Protein AF-A0A4R5TVT7-F1 (afdb_monomer_lite)

Radius of gyration: 29.77 Å; chains: 1; bounding box: 41×69×97 Å

Secondary structure (DSSP, 8-state):
-TTS-SSGGGSHHHHHHHHHHHHHHHTT--HHHHHHHHHHHTTTT-TTTS--GGGHHHHHHHHHHHHHHTT---HHHHHHHHHHHT-HHHHHTS-TTTHHHHHHHHHHHHHHHHS---------PPPHHHHHHHHHHS-HHHHHHHHHHHHHHHHHHHHHH-TTTHHHHHHHHHHHHHHHHHHHHHHHSS--------

Organism: NCBI:txid2547960

Structure (mmCIF, N/CA/C/O backbone):
data_AF-A0A4R5TVT7-F1
#
_entry.id   AF-A0A4R5TVT7-F1
#
loop_
_atom_site.group_PDB
_atom_site.id
_atom_site.type_symbol
_atom_site.label_atom_id
_atom_site.label_alt_id
_atom_site.label_comp_id
_atom_site.label_asym_id
_atom_site.label_entity_id
_atom_site.label_seq_id
_atom_site.pdbx_PDB_ins_code
_atom_site.Cartn_x
_atom_site.Cartn_y
_atom_site.Cartn_z
_atom_site.occupancy
_atom_site.B_iso_or_equiv
_atom_site.auth_seq_id
_atom_site.auth_comp_id
_atom_site.auth_asym_id
_atom_site.auth_atom_id
_atom_site.pdbx_PDB_model_num
ATOM 1 N N . MET A 1 1 ? 13.428 -8.504 -5.697 1.00 58.75 1 MET A N 1
ATOM 2 C CA . MET A 1 1 ? 11.952 -8.547 -5.613 1.00 58.75 1 MET A CA 1
ATOM 3 C C . MET A 1 1 ? 11.360 -9.912 -6.001 1.00 58.75 1 MET A C 1
ATOM 5 O O . MET A 1 1 ? 10.384 -10.289 -5.382 1.00 58.75 1 MET A O 1
ATOM 9 N N . GLY A 1 2 ? 11.928 -10.718 -6.909 1.00 49.66 2 GLY A N 1
ATOM 10 C CA . GLY A 1 2 ? 11.315 -12.011 -7.324 1.00 49.66 2 GLY A CA 1
ATOM 11 C C . GLY A 1 2 ? 11.581 -13.234 -6.459 1.00 49.66 2 GLY A C 1
ATOM 12 O O . GLY A 1 2 ? 12.160 -14.226 -6.889 1.00 49.66 2 GLY A O 1
ATOM 13 N N . SER A 1 3 ? 11.113 -13.163 -5.227 1.00 53.00 3 SER A N 1
ATOM 14 C CA . SER A 1 3 ? 10.726 -14.350 -4.456 1.00 53.00 3 SER A CA 1
ATOM 15 C C . SER A 1 3 ? 9.354 -14.174 -3.791 1.00 53.00 3 SER A C 1
ATOM 17 O O . SER A 1 3 ? 8.880 -15.072 -3.100 1.00 53.00 3 SER A O 1
ATOM 19 N N . TRP A 1 4 ? 8.717 -13.029 -4.037 1.00 65.31 4 TRP A N 1
ATOM 20 C CA . TRP A 1 4 ? 7.419 -12.601 -3.534 1.00 65.31 4 TRP A CA 1
ATOM 21 C C . TRP A 1 4 ? 6.515 -12.380 -4.752 1.00 65.31 4 TRP A C 1
ATOM 23 O O . TRP A 1 4 ? 7.022 -12.159 -5.855 1.00 65.31 4 TRP A O 1
ATOM 33 N N . GLY A 1 5 ? 5.200 -12.512 -4.592 1.00 83.94 5 GLY A N 1
ATOM 34 C CA . GLY A 1 5 ? 4.272 -12.386 -5.717 1.00 83.94 5 GLY A CA 1
ATOM 35 C C . GLY A 1 5 ? 4.287 -10.989 -6.354 1.00 83.94 5 GLY A C 1
ATOM 36 O O . GLY A 1 5 ? 4.848 -10.034 -5.815 1.00 83.94 5 GLY A O 1
ATOM 37 N N . THR A 1 6 ? 3.721 -10.873 -7.554 1.00 92.19 6 THR A N 1
ATOM 38 C CA . THR A 1 6 ? 3.813 -9.653 -8.373 1.00 92.19 6 THR A CA 1
ATOM 39 C C . THR A 1 6 ? 2.675 -8.660 -8.143 1.00 92.19 6 THR A C 1
ATOM 41 O O . THR A 1 6 ? 2.733 -7.542 -8.669 1.00 92.19 6 THR A O 1
ATOM 44 N N . GLU A 1 7 ? 1.645 -9.045 -7.386 1.00 93.81 7 GLU A N 1
ATOM 45 C CA . GLU A 1 7 ? 0.510 -8.179 -7.061 1.00 93.81 7 GLU A CA 1
ATOM 46 C C . GLU A 1 7 ? 0.911 -7.047 -6.104 1.00 93.81 7 GLU A C 1
ATOM 48 O O . GLU A 1 7 ? 1.983 -7.055 -5.499 1.00 93.81 7 GLU A O 1
ATOM 53 N N . ILE A 1 8 ? 0.043 -6.039 -5.952 1.00 93.31 8 ILE A N 1
ATOM 54 C CA . ILE A 1 8 ? 0.332 -4.882 -5.086 1.00 93.31 8 ILE A CA 1
ATOM 55 C C . ILE A 1 8 ? 0.540 -5.313 -3.627 1.00 93.31 8 ILE A C 1
ATOM 57 O O . ILE A 1 8 ? 1.501 -4.885 -3.001 1.00 93.31 8 ILE A O 1
ATOM 61 N N . PHE A 1 9 ? -0.322 -6.187 -3.100 1.00 92.56 9 PHE A N 1
ATOM 62 C CA . PHE A 1 9 ? -0.283 -6.647 -1.703 1.00 92.56 9 PHE A CA 1
ATOM 63 C C . PHE A 1 9 ? 0.502 -7.947 -1.483 1.00 92.56 9 PHE A C 1
ATOM 65 O O . PHE A 1 9 ? 0.428 -8.519 -0.399 1.00 92.56 9 PHE A O 1
ATOM 72 N N . ASP A 1 10 ? 1.249 -8.416 -2.481 1.00 91.75 10 ASP A N 1
ATOM 73 C CA . ASP A 1 10 ? 2.225 -9.494 -2.277 1.00 91.75 10 ASP A CA 1
ATOM 74 C C . ASP A 1 10 ? 3.558 -8.962 -1.716 1.00 91.75 10 ASP A C 1
ATOM 76 O O . ASP A 1 10 ? 4.441 -9.739 -1.348 1.00 91.75 10 ASP A O 1
ATOM 80 N N . ASN A 1 11 ? 3.692 -7.635 -1.639 1.00 89.94 11 ASN A N 1
ATOM 81 C CA . ASN A 1 11 ? 4.809 -6.920 -1.044 1.00 89.94 11 ASN A CA 1
ATOM 82 C C . ASN A 1 11 ? 4.526 -6.569 0.432 1.00 89.94 11 ASN A C 1
ATOM 84 O O . ASN A 1 11 ? 3.411 -6.180 0.789 1.00 89.94 11 ASN A O 1
ATOM 88 N N . ASP A 1 12 ? 5.544 -6.701 1.281 1.00 90.62 12 ASP A N 1
ATOM 89 C CA . ASP A 1 12 ? 5.491 -6.451 2.723 1.00 90.62 12 ASP A CA 1
ATOM 90 C C . ASP A 1 12 ? 5.203 -4.986 3.069 1.00 90.62 12 ASP A C 1
ATOM 92 O O . ASP A 1 12 ? 4.265 -4.727 3.820 1.00 90.62 12 ASP A O 1
ATOM 96 N N . ASP A 1 13 ? 5.899 -4.032 2.450 1.00 91.62 13 ASP A N 1
ATOM 97 C CA . ASP A 1 13 ? 5.645 -2.599 2.652 1.00 91.62 13 ASP A CA 1
ATOM 98 C C . ASP A 1 13 ? 4.196 -2.228 2.284 1.00 91.62 13 ASP A C 1
ATOM 100 O O . ASP A 1 13 ? 3.530 -1.468 2.990 1.00 91.62 13 ASP A O 1
ATOM 104 N N . ALA A 1 14 ? 3.658 -2.788 1.195 1.00 92.88 14 ALA A N 1
ATOM 105 C CA . ALA A 1 14 ? 2.269 -2.548 0.800 1.00 92.88 14 ALA A CA 1
ATOM 106 C C . ALA A 1 14 ? 1.254 -3.153 1.791 1.00 92.88 14 ALA A C 1
ATOM 108 O O . ALA A 1 14 ? 0.187 -2.572 2.028 1.00 92.88 14 ALA A O 1
ATOM 109 N N . LEU A 1 15 ? 1.569 -4.314 2.375 1.00 92.12 15 LEU A N 1
ATOM 110 C CA . LEU A 1 15 ? 0.762 -4.941 3.424 1.00 92.12 15 LEU A CA 1
ATOM 111 C C . LEU A 1 15 ? 0.792 -4.135 4.725 1.00 92.12 15 LEU A C 1
ATOM 113 O O . LEU A 1 15 ? -0.270 -3.937 5.326 1.00 92.12 15 LEU A O 1
ATOM 117 N N . ASP A 1 16 ? 1.964 -3.644 5.118 1.00 93.12 16 ASP A N 1
ATOM 118 C CA . ASP A 1 16 ? 2.150 -2.816 6.308 1.00 93.12 16 ASP A CA 1
ATOM 119 C C . ASP A 1 16 ? 1.387 -1.497 6.169 1.00 93.12 16 ASP A C 1
ATOM 121 O O . ASP A 1 16 ? 0.607 -1.143 7.052 1.00 93.12 16 ASP A O 1
ATOM 125 N N . VAL A 1 17 ? 1.464 -0.839 5.005 1.00 94.75 17 VAL A N 1
ATOM 126 C CA . VAL A 1 17 ? 0.657 0.357 4.708 1.00 94.75 17 VAL A CA 1
ATOM 127 C C . VAL A 1 17 ? -0.834 0.104 4.910 1.00 94.75 17 VAL A C 1
ATOM 129 O O . VAL A 1 17 ? -1.528 0.943 5.488 1.00 94.75 17 VAL A O 1
ATOM 132 N N . ARG A 1 18 ? -1.355 -1.041 4.450 1.00 93.88 18 ARG A N 1
ATOM 133 C CA . ARG A 1 18 ? -2.767 -1.389 4.657 1.00 93.88 18 ARG A CA 1
ATOM 134 C C . ARG A 1 18 ? -3.088 -1.568 6.135 1.00 93.88 18 ARG A C 1
ATOM 136 O O . ARG A 1 18 ? -4.091 -1.023 6.595 1.00 93.88 18 ARG A O 1
ATOM 143 N N . GLY A 1 19 ? -2.253 -2.303 6.865 1.00 92.12 19 GLY A N 1
ATOM 144 C CA . GLY A 1 19 ? -2.429 -2.528 8.298 1.00 92.12 19 GLY A CA 1
ATOM 145 C C . GLY A 1 19 ? -2.422 -1.225 9.100 1.00 92.12 19 GLY A C 1
ATOM 146 O O . GLY A 1 19 ? -3.359 -0.961 9.857 1.00 92.12 19 GLY A O 1
ATOM 147 N N . ASP A 1 20 ? -1.414 -0.388 8.879 1.00 94.19 20 ASP A N 1
ATOM 148 C CA . ASP A 1 20 ? -1.210 0.866 9.603 1.00 94.19 20 ASP A CA 1
ATOM 149 C C . ASP A 1 20 ? -2.278 1.909 9.254 1.00 94.19 20 ASP A C 1
ATOM 151 O O . ASP A 1 20 ? -2.790 2.612 10.130 1.00 94.19 20 ASP A O 1
ATOM 155 N N . PHE A 1 21 ? -2.700 1.980 7.987 1.00 94.31 21 PHE A N 1
ATOM 156 C CA . PHE A 1 21 ? -3.772 2.886 7.580 1.00 94.31 21 PHE A CA 1
ATOM 157 C C . PHE A 1 21 ? -5.095 2.510 8.259 1.00 94.31 21 PHE A C 1
ATOM 159 O O . PHE A 1 21 ? -5.808 3.377 8.769 1.00 94.31 21 PHE A O 1
ATOM 166 N N . GLU A 1 22 ? -5.419 1.216 8.312 1.00 91.00 22 GLU A N 1
ATOM 167 C CA . GLU A 1 22 ? -6.591 0.715 9.033 1.00 91.00 22 GLU A CA 1
ATOM 168 C C . GLU A 1 22 ? -6.509 0.977 10.535 1.00 91.00 22 GLU A C 1
ATOM 170 O O . GLU A 1 22 ? -7.521 1.316 11.156 1.00 91.00 22 GLU A O 1
ATOM 175 N N . GLU A 1 23 ? -5.319 0.845 11.118 1.00 90.38 23 GLU A N 1
ATOM 176 C CA . GLU A 1 23 ? -5.074 1.164 12.518 1.00 90.38 23 GLU A CA 1
ATOM 177 C C . GLU A 1 23 ? -5.336 2.645 12.806 1.00 90.38 23 GLU A C 1
ATOM 179 O O . GLU A 1 23 ? -6.098 2.961 13.719 1.00 90.38 23 GLU A O 1
ATOM 184 N N . HIS A 1 24 ? -4.816 3.559 11.986 1.00 90.44 24 HIS A N 1
ATOM 185 C CA . HIS A 1 24 ? -5.068 4.991 12.149 1.00 90.44 24 HIS A CA 1
ATOM 186 C C . HIS A 1 24 ? -6.554 5.343 12.051 1.00 90.44 24 HIS A C 1
ATOM 188 O O . HIS A 1 24 ? -7.057 6.122 12.863 1.00 90.44 24 HIS A O 1
ATOM 194 N N . LEU A 1 25 ? -7.282 4.747 11.102 1.00 88.69 2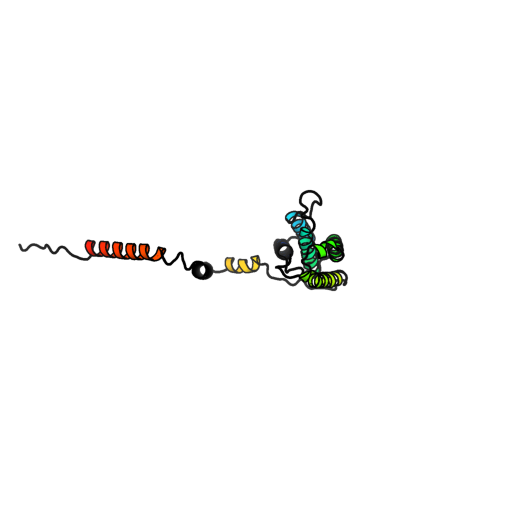5 LEU A N 1
ATOM 195 C CA . LEU A 1 25 ? -8.732 4.936 11.017 1.00 88.69 25 LEU A CA 1
ATOM 196 C C . LEU A 1 25 ? -9.451 4.400 12.264 1.00 88.69 25 LEU A C 1
ATOM 198 O O . LEU A 1 25 ? -10.408 5.014 12.738 1.00 88.69 25 LEU A O 1
ATOM 202 N N . ALA A 1 26 ? -9.002 3.268 12.815 1.00 86.25 26 ALA A N 1
ATOM 203 C CA . ALA A 1 26 ? -9.564 2.697 14.038 1.00 86.25 26 ALA A CA 1
ATOM 204 C C . ALA A 1 26 ? -9.291 3.565 15.281 1.00 86.25 26 ALA A C 1
ATOM 206 O O . ALA A 1 26 ? -10.121 3.608 16.188 1.00 86.25 26 ALA A O 1
ATOM 207 N N . GLU A 1 27 ? -8.174 4.292 15.302 1.00 88.44 27 GLU A N 1
ATOM 208 C CA . GLU A 1 27 ? -7.843 5.303 16.317 1.00 88.44 27 GLU A CA 1
ATOM 209 C C . GLU A 1 27 ? -8.641 6.611 16.164 1.00 88.44 27 GLU A C 1
ATOM 211 O O . GLU A 1 27 ? -8.531 7.503 17.006 1.00 88.44 27 GLU A O 1
ATOM 216 N N . GLY A 1 28 ? -9.463 6.727 15.118 1.00 89.44 28 GLY A N 1
ATOM 217 C CA . GLY A 1 28 ? -10.314 7.887 14.858 1.00 89.44 28 GLY A CA 1
ATOM 218 C C . GLY A 1 28 ? -9.690 8.945 13.950 1.00 89.44 28 GLY A C 1
ATOM 219 O O . GLY A 1 28 ? -10.255 10.031 13.845 1.00 89.44 28 GLY A O 1
ATOM 220 N N . ALA A 1 29 ? -8.565 8.649 13.292 1.00 91.25 29 ALA A N 1
ATOM 221 C CA . ALA A 1 29 ? -7.993 9.547 12.295 1.00 91.25 29 ALA A CA 1
ATOM 222 C C . ALA A 1 29 ? -8.892 9.642 11.052 1.00 91.25 29 ALA A C 1
ATOM 224 O O . ALA A 1 29 ? -9.546 8.667 10.661 1.00 91.25 29 ALA A O 1
ATOM 225 N N . THR A 1 30 ? -8.893 10.796 10.385 1.00 90.50 30 THR A N 1
ATOM 226 C CA . THR A 1 30 ? -9.492 10.907 9.045 1.00 90.50 30 THR A CA 1
ATOM 227 C C . THR A 1 30 ? -8.616 10.207 7.995 1.00 90.50 30 THR A C 1
ATOM 229 O O . THR A 1 30 ? -7.425 9.988 8.236 1.00 90.50 30 THR A O 1
ATOM 232 N N . PRO A 1 31 ? -9.144 9.866 6.802 1.00 90.44 31 PRO A N 1
ATOM 233 C CA . PRO A 1 31 ? -8.325 9.331 5.712 1.00 90.44 31 PRO A CA 1
ATOM 234 C C . PRO A 1 31 ? -7.121 10.217 5.358 1.00 90.44 31 PRO A C 1
ATOM 236 O O . PRO A 1 31 ? -6.038 9.709 5.069 1.00 90.44 31 PRO A O 1
ATOM 239 N N . GLU A 1 32 ? -7.272 11.538 5.429 1.00 91.62 32 GLU A N 1
ATOM 240 C CA . GLU A 1 32 ? -6.205 12.508 5.174 1.00 91.62 32 GLU A CA 1
ATOM 241 C C . GLU A 1 32 ? -5.137 12.471 6.273 1.00 91.62 32 GLU A C 1
ATOM 243 O O . GLU A 1 32 ? -3.942 12.457 5.973 1.00 91.62 32 GLU A O 1
ATOM 248 N N . GLU A 1 33 ? -5.553 12.406 7.539 1.00 92.38 33 GLU A N 1
ATOM 249 C CA . GLU A 1 33 ? -4.642 12.283 8.679 1.00 92.38 33 GLU A CA 1
ATOM 250 C C . GLU A 1 33 ? -3.891 10.950 8.655 1.00 92.38 33 GLU A C 1
ATOM 252 O O . GLU A 1 33 ? -2.673 10.931 8.831 1.00 92.38 33 GLU A O 1
ATOM 257 N N . ALA A 1 34 ? -4.587 9.844 8.378 1.00 94.44 34 ALA A N 1
ATOM 258 C CA . ALA A 1 34 ? -3.984 8.526 8.213 1.00 94.44 34 ALA A CA 1
ATOM 259 C C . ALA A 1 34 ? -2.965 8.528 7.064 1.00 94.44 34 ALA A C 1
ATOM 261 O O . ALA A 1 34 ? -1.840 8.067 7.230 1.00 94.44 34 ALA A O 1
ATOM 262 N N . THR A 1 35 ? -3.304 9.144 5.928 1.00 94.56 35 THR A N 1
ATOM 263 C CA . THR A 1 35 ? -2.385 9.322 4.791 1.00 94.56 35 THR A CA 1
ATOM 264 C C . THR A 1 35 ? -1.140 10.114 5.189 1.00 94.56 35 THR A C 1
ATOM 266 O O . THR A 1 35 ? -0.026 9.753 4.812 1.00 94.56 35 THR A O 1
ATOM 269 N N . ALA A 1 36 ? -1.304 11.203 5.943 1.00 93.31 36 ALA A N 1
ATOM 270 C CA . ALA A 1 36 ? -0.183 12.015 6.405 1.00 93.31 36 ALA A CA 1
ATOM 271 C C . ALA A 1 36 ? 0.728 11.246 7.374 1.00 93.31 36 ALA A C 1
ATOM 273 O O . ALA A 1 36 ? 1.949 11.377 7.279 1.00 93.31 36 ALA A O 1
ATOM 274 N N . ARG A 1 37 ? 0.151 10.426 8.265 1.00 94.12 37 ARG A N 1
ATOM 275 C CA . ARG A 1 37 ? 0.900 9.558 9.184 1.00 94.12 37 ARG A CA 1
ATOM 276 C C . ARG A 1 37 ? 1.692 8.494 8.430 1.00 94.12 37 ARG A C 1
ATOM 278 O O . ARG A 1 37 ? 2.907 8.502 8.561 1.00 94.12 37 ARG A O 1
ATOM 285 N N . ILE A 1 38 ? 1.060 7.726 7.537 1.00 94.50 38 ILE A N 1
ATOM 286 C CA . ILE A 1 38 ? 1.756 6.746 6.681 1.00 94.50 38 ILE A CA 1
ATOM 287 C C . ILE A 1 38 ? 2.918 7.402 5.937 1.00 94.50 38 ILE A C 1
ATOM 289 O O . ILE A 1 38 ? 4.049 6.930 5.976 1.00 94.50 38 ILE A O 1
ATOM 293 N N . ARG A 1 39 ? 2.673 8.550 5.295 1.00 92.56 39 ARG A N 1
ATOM 294 C CA . ARG A 1 39 ? 3.730 9.253 4.563 1.00 92.56 39 ARG A CA 1
ATOM 295 C C . ARG A 1 39 ? 4.880 9.698 5.460 1.00 92.56 39 ARG A C 1
ATOM 297 O O . ARG A 1 39 ? 6.005 9.767 4.989 1.00 92.56 39 ARG A O 1
ATOM 304 N N . ARG A 1 40 ? 4.627 10.052 6.714 1.00 90.69 40 ARG A N 1
ATOM 305 C CA . ARG A 1 40 ? 5.689 10.399 7.662 1.00 90.69 40 ARG A CA 1
ATOM 306 C C . ARG A 1 40 ? 6.439 9.149 8.117 1.00 90.69 40 ARG A C 1
ATOM 308 O O . ARG A 1 40 ? 7.664 9.170 8.124 1.00 90.69 40 ARG A O 1
ATOM 315 N N . ASP A 1 41 ? 5.711 8.101 8.475 1.00 89.94 41 ASP A N 1
ATOM 316 C CA . ASP A 1 41 ? 6.251 6.900 9.110 1.00 89.94 41 ASP A CA 1
ATOM 317 C C . ASP A 1 41 ? 7.123 6.097 8.123 1.00 89.94 41 ASP A C 1
ATOM 319 O O . ASP A 1 41 ? 8.193 5.624 8.496 1.00 89.94 41 ASP A O 1
ATOM 323 N N . PHE A 1 42 ? 6.760 6.095 6.835 1.00 89.38 42 PHE A N 1
ATOM 324 C CA . PHE A 1 42 ? 7.556 5.532 5.735 1.00 89.38 42 PHE A CA 1
ATOM 325 C C . PHE A 1 42 ? 8.504 6.546 5.060 1.00 89.38 42 PHE A C 1
ATOM 327 O O . PHE A 1 42 ? 9.010 6.297 3.971 1.00 89.38 42 PHE A O 1
ATOM 334 N N . GLY A 1 43 ? 8.726 7.731 5.641 1.00 87.81 43 GLY A N 1
ATOM 335 C CA . GLY A 1 43 ? 9.702 8.702 5.117 1.00 87.81 43 GLY A CA 1
ATOM 336 C C . GLY A 1 43 ? 9.320 9.421 3.809 1.00 87.81 43 GLY A C 1
ATOM 337 O O . GLY A 1 43 ? 10.105 10.204 3.284 1.00 87.81 43 GLY A O 1
ATOM 338 N N . LEU A 1 44 ? 8.092 9.256 3.311 1.00 86.19 44 LEU A N 1
ATOM 339 C CA . LEU A 1 44 ? 7.549 9.889 2.095 1.00 86.19 44 LEU A CA 1
ATOM 340 C C . LEU A 1 44 ? 7.150 11.374 2.260 1.00 86.19 44 LEU A C 1
ATOM 342 O O . LEU A 1 44 ? 6.620 12.007 1.330 1.00 86.19 44 LEU A O 1
ATOM 346 N N . ALA A 1 45 ? 7.298 11.930 3.463 1.00 75.62 45 ALA A N 1
ATOM 347 C CA . ALA A 1 45 ? 6.952 13.315 3.773 1.00 75.62 45 ALA A CA 1
ATOM 348 C C . ALA A 1 45 ? 8.002 14.312 3.253 1.00 75.62 45 ALA A C 1
ATOM 350 O O . ALA A 1 45 ? 7.625 15.398 2.811 1.00 75.62 45 ALA A O 1
ATOM 351 N N . ASP A 1 46 ? 9.282 13.926 3.240 1.00 69.12 46 ASP A N 1
ATOM 352 C CA . ASP A 1 46 ? 10.399 14.745 2.765 1.00 69.12 46 ASP A CA 1
ATOM 353 C C . ASP A 1 46 ? 11.143 14.008 1.645 1.00 69.12 46 ASP A C 1
ATOM 355 O O . ASP A 1 46 ? 11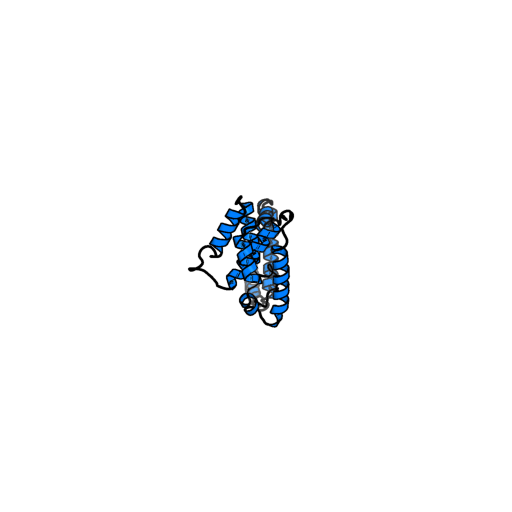.723 12.946 1.856 1.00 69.12 46 ASP A O 1
ATOM 359 N N . ARG A 1 47 ? 11.131 14.578 0.433 1.00 59.84 47 ARG A N 1
ATOM 360 C CA . ARG A 1 47 ? 11.709 13.953 -0.771 1.00 59.84 47 ARG A CA 1
ATOM 361 C C . ARG A 1 47 ? 13.231 13.771 -0.717 1.00 59.84 47 ARG A C 1
ATOM 363 O O . ARG A 1 47 ? 13.769 13.186 -1.651 1.00 59.84 47 ARG A O 1
ATOM 370 N N . SER A 1 48 ? 13.928 14.294 0.293 1.00 58.19 48 SER A N 1
ATOM 371 C CA . SER A 1 48 ? 15.388 14.437 0.226 1.00 58.19 48 SER A CA 1
ATOM 372 C C . SER A 1 48 ? 16.189 13.694 1.296 1.00 58.19 48 SER A C 1
ATOM 374 O O . SER A 1 48 ? 17.308 13.283 1.006 1.00 58.19 48 SER A O 1
ATOM 376 N N . LEU A 1 49 ? 15.650 13.489 2.502 1.00 59.38 49 LEU A N 1
ATOM 377 C CA . LEU A 1 49 ? 16.453 12.981 3.625 1.00 59.38 49 LEU A CA 1
ATOM 378 C C . LEU A 1 49 ? 16.335 11.468 3.871 1.00 59.38 49 LEU A C 1
ATOM 380 O O . LEU A 1 49 ? 17.274 10.887 4.404 1.00 59.38 49 LEU A O 1
ATOM 384 N N . HIS A 1 50 ? 15.227 10.830 3.476 1.00 64.38 50 HIS A N 1
ATOM 385 C CA . HIS A 1 50 ? 14.952 9.416 3.799 1.00 64.38 50 HIS A CA 1
ATOM 386 C C . HIS A 1 50 ? 14.350 8.614 2.634 1.00 64.38 50 HIS A C 1
ATOM 388 O O . HIS A 1 50 ? 13.810 7.535 2.851 1.00 64.38 50 HIS A O 1
ATOM 394 N N . SER A 1 51 ? 14.428 9.131 1.403 1.00 75.75 51 SER A N 1
ATOM 395 C CA . SER A 1 51 ? 13.935 8.415 0.220 1.00 75.75 51 SER A CA 1
ATOM 396 C C . SER A 1 51 ? 14.724 7.121 0.013 1.00 75.75 51 SER A C 1
ATOM 398 O O . SER A 1 51 ? 15.952 7.163 -0.103 1.00 75.75 51 SER A O 1
ATOM 400 N N . ARG A 1 52 ? 14.023 5.988 -0.091 1.00 79.56 52 ARG A N 1
ATOM 401 C CA . ARG A 1 52 ? 14.609 4.685 -0.460 1.00 79.56 52 ARG A CA 1
ATOM 402 C C . ARG A 1 52 ? 14.600 4.458 -1.975 1.00 79.56 52 ARG A C 1
ATOM 404 O O . ARG A 1 52 ? 14.845 3.358 -2.466 1.00 79.56 52 ARG A O 1
ATOM 411 N N . GLY A 1 53 ? 14.312 5.505 -2.750 1.00 83.75 53 GLY A N 1
ATOM 412 C CA . GLY A 1 53 ? 14.268 5.433 -4.205 1.00 83.75 53 GLY A CA 1
ATOM 413 C C . GLY A 1 53 ? 13.111 4.559 -4.687 1.00 83.75 53 GLY A C 1
ATOM 414 O O . GLY A 1 53 ? 11.953 4.862 -4.419 1.00 83.75 53 GLY A O 1
ATOM 415 N N . ALA A 1 54 ? 13.421 3.497 -5.432 1.00 82.81 54 ALA A N 1
ATOM 416 C CA . ALA A 1 54 ? 12.409 2.619 -6.019 1.00 82.81 54 ALA A CA 1
ATOM 417 C C . ALA A 1 54 ? 11.695 1.724 -4.990 1.00 82.81 54 ALA A C 1
ATOM 419 O O . ALA A 1 54 ? 10.613 1.233 -5.286 1.00 82.81 54 ALA A O 1
ATOM 420 N N . GLU A 1 55 ? 12.252 1.514 -3.794 1.00 81.00 55 GLU A N 1
ATOM 421 C CA . GLU A 1 55 ? 11.576 0.740 -2.735 1.00 81.00 55 GLU A CA 1
ATOM 422 C C . GLU A 1 55 ? 10.340 1.474 -2.193 1.00 81.00 55 GLU A C 1
ATOM 424 O O . GLU A 1 55 ? 9.333 0.857 -1.866 1.00 81.00 55 GLU A O 1
ATOM 429 N N . ASP A 1 56 ? 10.349 2.809 -2.209 1.00 90.75 56 ASP A N 1
ATOM 430 C CA . ASP A 1 56 ? 9.190 3.608 -1.799 1.00 90.75 56 ASP A CA 1
ATOM 431 C C . ASP A 1 56 ? 7.996 3.455 -2.755 1.00 90.75 56 ASP A C 1
ATOM 433 O O . ASP A 1 56 ? 6.876 3.848 -2.417 1.00 90.75 56 ASP A O 1
ATOM 437 N N . ASN A 1 57 ? 8.207 2.896 -3.953 1.00 93.69 57 ASN A N 1
ATOM 438 C CA . ASN A 1 57 ? 7.131 2.666 -4.910 1.00 93.69 57 ASN A CA 1
ATOM 439 C C . ASN A 1 57 ? 6.071 1.720 -4.344 1.00 93.69 57 ASN A C 1
ATOM 441 O O . ASN A 1 57 ? 4.882 1.973 -4.535 1.00 93.69 57 ASN A O 1
ATOM 445 N N . ASP A 1 58 ? 6.478 0.682 -3.614 1.00 93.62 58 ASP A N 1
ATOM 446 C CA . ASP A 1 58 ? 5.547 -0.301 -3.061 1.00 93.62 58 ASP A CA 1
ATOM 447 C C . ASP A 1 58 ? 4.650 0.322 -1.974 1.00 93.62 58 ASP A C 1
ATOM 449 O O . ASP A 1 58 ? 3.440 0.088 -1.958 1.00 93.62 58 ASP A O 1
ATOM 453 N N . VAL A 1 59 ? 5.194 1.250 -1.176 1.00 94.88 59 VAL A N 1
ATOM 454 C CA . VAL A 1 59 ? 4.433 2.051 -0.198 1.00 94.88 59 VAL A CA 1
ATOM 455 C C . VAL A 1 59 ? 3.387 2.929 -0.899 1.00 94.88 59 VAL A C 1
ATOM 457 O O . VAL A 1 59 ? 2.227 2.984 -0.484 1.00 94.88 59 VAL A O 1
ATOM 460 N N . TRP A 1 60 ? 3.764 3.617 -1.983 1.00 95.62 60 TRP A N 1
ATOM 461 C CA . TRP A 1 60 ? 2.838 4.464 -2.748 1.00 95.62 60 TRP A CA 1
ATOM 462 C C . TRP A 1 60 ? 1.734 3.661 -3.439 1.00 95.62 60 TRP A C 1
ATOM 464 O O . TRP A 1 60 ? 0.579 4.095 -3.443 1.00 95.62 60 TRP A O 1
ATOM 474 N N . LEU A 1 61 ? 2.079 2.510 -4.019 1.00 96.00 61 LEU A N 1
ATOM 475 C CA . LEU A 1 61 ? 1.125 1.615 -4.669 1.00 96.00 61 LEU A CA 1
ATOM 476 C C . LEU A 1 61 ? 0.144 1.026 -3.647 1.00 96.00 61 LEU A C 1
ATOM 478 O O . LEU A 1 61 ? -1.066 1.090 -3.867 1.00 96.00 61 LEU A O 1
ATOM 482 N N . GLY A 1 62 ? 0.641 0.550 -2.500 1.00 95.75 62 GLY A N 1
ATOM 483 C CA . GLY A 1 62 ? -0.189 0.075 -1.392 1.00 95.75 62 GLY A CA 1
ATOM 484 C C . GLY A 1 62 ? -1.134 1.159 -0.871 1.00 95.75 62 GLY A C 1
ATOM 485 O O . GLY A 1 62 ? -2.335 0.930 -0.736 1.00 95.75 62 GLY A O 1
ATOM 486 N N . LEU A 1 63 ? -0.634 2.382 -0.671 1.00 95.88 63 LEU A N 1
ATOM 487 C CA . LEU A 1 63 ? -1.443 3.507 -0.194 1.00 95.88 63 LEU A CA 1
ATOM 488 C C . LEU A 1 63 ? -2.568 3.868 -1.173 1.00 95.88 63 LEU A C 1
ATOM 490 O O . LEU A 1 63 ? -3.706 4.095 -0.756 1.00 95.88 63 LEU A O 1
ATOM 494 N N . ALA A 1 64 ? -2.275 3.889 -2.476 1.00 95.38 64 ALA A N 1
ATOM 495 C CA . ALA A 1 64 ? -3.277 4.131 -3.510 1.00 95.38 64 ALA A CA 1
ATOM 496 C C . ALA A 1 64 ? -4.331 3.014 -3.574 1.00 95.38 64 ALA A C 1
ATOM 498 O O . ALA A 1 64 ? -5.519 3.303 -3.737 1.00 95.38 64 ALA A O 1
ATOM 499 N N . ALA A 1 65 ? -3.920 1.754 -3.403 1.00 94.44 65 ALA A N 1
ATOM 500 C CA . ALA A 1 65 ? -4.831 0.614 -3.384 1.00 94.44 65 ALA A CA 1
ATOM 501 C C . ALA A 1 65 ? -5.793 0.690 -2.191 1.00 94.44 65 ALA A C 1
ATOM 503 O O . ALA A 1 65 ? -7.006 0.581 -2.364 1.00 94.44 65 ALA A O 1
ATOM 504 N N . VAL A 1 66 ? -5.275 0.993 -0.998 1.00 93.56 66 VAL A N 1
ATOM 505 C CA . VAL A 1 66 ? -6.090 1.170 0.213 1.00 93.56 66 VAL A CA 1
ATOM 506 C C . VAL A 1 66 ? -7.058 2.344 0.068 1.00 93.56 66 VAL A C 1
ATOM 508 O O . VAL A 1 66 ? -8.222 2.238 0.452 1.00 93.56 66 VAL A O 1
ATOM 511 N N . HIS A 1 67 ? -6.617 3.464 -0.515 1.00 91.88 67 HIS A N 1
ATOM 512 C CA . HIS A 1 67 ? -7.502 4.595 -0.818 1.00 91.88 67 HIS A CA 1
ATOM 513 C C . HIS A 1 67 ? -8.674 4.144 -1.692 1.00 91.88 67 HIS A C 1
ATOM 515 O O . HIS A 1 67 ? -9.833 4.352 -1.317 1.00 91.88 67 HIS A O 1
ATOM 521 N N . HIS A 1 68 ? -8.372 3.448 -2.792 1.00 89.38 68 HIS A N 1
ATOM 522 C CA . HIS A 1 68 ? -9.373 2.931 -3.717 1.00 89.38 68 HIS A CA 1
ATOM 523 C C . HIS A 1 68 ? -10.383 1.994 -3.029 1.00 89.38 68 HIS A C 1
ATOM 525 O O . HIS A 1 68 ? -11.590 2.228 -3.127 1.00 89.38 68 HIS A O 1
ATOM 531 N N . GLU A 1 69 ? -9.911 0.998 -2.268 1.00 88.25 69 GLU A N 1
ATOM 532 C CA . GLU A 1 69 ? -10.749 0.039 -1.522 1.00 88.25 69 GLU A CA 1
ATOM 533 C C . GLU A 1 69 ? -11.688 0.708 -0.506 1.00 88.25 69 GLU A C 1
ATOM 535 O O . GLU A 1 69 ? -12.759 0.185 -0.181 1.00 88.25 69 GLU A O 1
ATOM 540 N N . ARG A 1 70 ? -11.296 1.873 0.017 1.00 84.38 70 ARG A N 1
ATOM 541 C CA . ARG A 1 70 ? -12.062 2.627 1.017 1.00 84.38 70 ARG A CA 1
ATOM 542 C C . ARG A 1 70 ? -12.974 3.691 0.414 1.00 84.38 70 ARG A C 1
ATOM 544 O O . ARG A 1 70 ? -13.659 4.381 1.168 1.00 84.38 70 ARG A O 1
ATOM 551 N N . GLY A 1 71 ? -12.995 3.836 -0.911 1.00 84.75 71 GLY A N 1
ATOM 552 C CA . GLY A 1 71 ? -13.729 4.915 -1.573 1.00 84.75 71 GLY A CA 1
ATOM 553 C C . GLY A 1 71 ? -13.126 6.302 -1.317 1.00 84.75 71 GLY A C 1
ATOM 554 O O . GLY A 1 71 ? -13.794 7.310 -1.538 1.00 84.75 71 GLY A O 1
ATOM 555 N N . HIS A 1 72 ? -11.886 6.366 -0.826 1.00 84.69 72 HIS A N 1
ATOM 556 C CA . HIS A 1 72 ? -11.138 7.605 -0.656 1.00 84.69 72 HIS A CA 1
ATOM 557 C C . HIS A 1 72 ? -10.266 7.844 -1.893 1.00 84.69 72 HIS A C 1
ATOM 559 O O . HIS A 1 72 ? -9.842 6.914 -2.574 1.00 84.69 72 HIS A O 1
ATOM 565 N N . SER A 1 73 ? -10.004 9.104 -2.218 1.00 83.06 73 SER A N 1
ATOM 566 C CA . SER A 1 73 ? -9.165 9.446 -3.360 1.00 83.06 73 SER A CA 1
ATOM 567 C C . SER A 1 73 ? -8.383 10.707 -3.051 1.00 83.06 73 SER A C 1
ATOM 569 O O . SER A 1 73 ? -8.935 11.807 -3.063 1.00 83.06 73 SER A O 1
ATOM 571 N N . SER A 1 74 ? -7.084 10.550 -2.817 1.00 87.31 74 SER A N 1
ATOM 572 C CA . SER A 1 74 ? -6.145 11.665 -2.768 1.00 87.31 74 SER A CA 1
ATOM 573 C C . SER A 1 74 ? -5.515 11.866 -4.151 1.00 87.31 74 SER A C 1
ATOM 575 O O . SER A 1 74 ? -4.762 10.996 -4.598 1.00 87.31 74 SER A O 1
ATOM 577 N N . PRO A 1 75 ? -5.751 13.006 -4.835 1.00 87.88 75 PRO A N 1
ATOM 578 C CA . PRO A 1 75 ? -5.191 13.256 -6.165 1.00 87.88 75 PRO A CA 1
ATOM 579 C C . PRO A 1 75 ? -3.666 13.123 -6.219 1.00 87.88 75 PRO A C 1
ATOM 581 O O . PRO A 1 75 ? -3.123 12.646 -7.208 1.00 87.88 75 PRO A O 1
ATOM 584 N N . ALA A 1 76 ? -2.972 13.501 -5.142 1.00 89.12 76 ALA A N 1
ATOM 585 C CA . ALA A 1 76 ? -1.519 13.390 -5.056 1.00 89.12 76 ALA A CA 1
ATOM 586 C C . ALA A 1 76 ? -1.043 11.929 -4.987 1.00 89.12 76 ALA A C 1
ATOM 588 O O . ALA A 1 76 ? -0.055 11.579 -5.629 1.00 89.12 76 ALA A O 1
ATOM 589 N N . VAL A 1 77 ? -1.751 11.084 -4.229 1.00 92.88 77 VAL A N 1
ATOM 590 C CA . VAL A 1 77 ? -1.452 9.648 -4.111 1.00 92.88 77 VAL A CA 1
ATOM 591 C C . VAL A 1 77 ? -1.723 8.951 -5.442 1.00 92.88 77 VAL A C 1
ATOM 593 O O . VAL A 1 77 ? -0.855 8.243 -5.944 1.00 92.88 77 VAL A O 1
ATOM 596 N N . VAL A 1 78 ? -2.878 9.222 -6.060 1.00 92.12 78 VAL A N 1
ATOM 597 C CA . VAL A 1 78 ? -3.253 8.652 -7.363 1.00 92.12 78 VAL A CA 1
ATOM 598 C C . VAL A 1 78 ? -2.260 9.062 -8.449 1.00 92.12 78 VAL A C 1
ATOM 600 O O . VAL A 1 78 ? -1.751 8.204 -9.164 1.00 92.12 78 VAL A O 1
ATOM 603 N N . ALA A 1 79 ? -1.921 10.352 -8.545 1.00 92.25 79 ALA A N 1
ATOM 604 C CA . ALA A 1 79 ? -0.952 10.833 -9.529 1.00 92.25 79 ALA A CA 1
ATOM 605 C C . ALA A 1 79 ? 0.424 10.176 -9.350 1.00 92.25 79 ALA A C 1
ATOM 607 O O . ALA A 1 79 ? 1.078 9.828 -10.333 1.00 92.25 79 ALA A O 1
ATOM 608 N N . ARG A 1 80 ? 0.866 9.972 -8.101 1.00 93.75 80 ARG A N 1
ATOM 609 C CA . ARG A 1 80 ? 2.143 9.308 -7.829 1.00 93.75 80 ARG A CA 1
ATOM 610 C C . ARG A 1 80 ? 2.109 7.824 -8.189 1.00 93.75 80 ARG A C 1
ATOM 612 O O . ARG A 1 80 ? 3.061 7.354 -8.803 1.00 93.75 80 ARG A O 1
ATOM 619 N N . ALA A 1 81 ? 1.037 7.115 -7.847 1.00 95.44 81 ALA A N 1
ATOM 620 C CA . ALA A 1 81 ? 0.867 5.707 -8.191 1.00 95.44 81 ALA A CA 1
ATOM 621 C C . ALA A 1 81 ? 0.806 5.491 -9.710 1.00 95.44 81 ALA A C 1
ATOM 623 O O . ALA A 1 81 ? 1.481 4.605 -10.221 1.00 95.44 81 ALA A O 1
ATOM 624 N N . LEU A 1 82 ? 0.087 6.344 -10.447 1.00 94.88 82 LEU A N 1
ATOM 625 C CA . LEU A 1 82 ? 0.056 6.286 -11.913 1.00 94.88 82 LEU A CA 1
ATOM 626 C C . LEU A 1 82 ? 1.439 6.537 -12.528 1.00 94.88 82 LEU A C 1
ATOM 628 O O . LEU A 1 82 ? 1.850 5.798 -13.415 1.00 94.88 82 L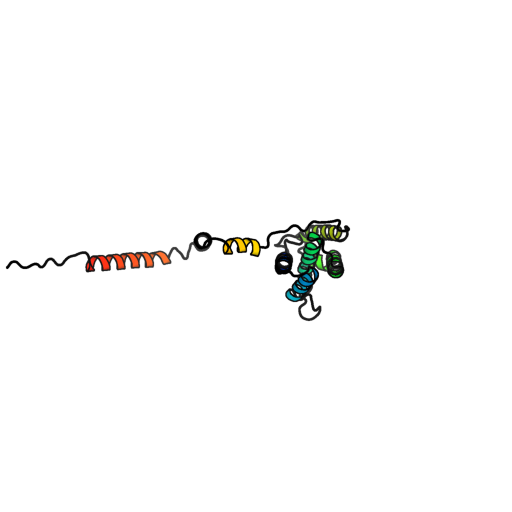EU A O 1
ATOM 632 N N . ALA A 1 83 ? 2.206 7.495 -11.997 1.00 94.88 83 ALA A N 1
ATOM 633 C CA . ALA A 1 83 ? 3.580 7.722 -12.449 1.00 94.88 83 ALA A CA 1
ATOM 634 C C . ALA A 1 83 ? 4.505 6.512 -12.202 1.00 94.88 83 ALA A C 1
ATOM 636 O O . ALA A 1 83 ? 5.455 6.310 -12.951 1.00 94.88 83 ALA A O 1
ATOM 637 N N . ILE A 1 84 ? 4.248 5.716 -11.157 1.00 95.38 84 ILE A N 1
ATOM 638 C CA . ILE A 1 84 ? 4.973 4.464 -10.889 1.00 95.38 84 ILE A CA 1
ATOM 639 C C . ILE A 1 84 ? 4.533 3.369 -11.866 1.00 95.38 84 ILE A C 1
ATOM 641 O O . ILE A 1 84 ? 5.381 2.685 -12.425 1.00 95.38 84 ILE A O 1
ATOM 645 N N . VAL A 1 85 ? 3.226 3.227 -12.109 1.00 94.75 85 VAL A N 1
ATOM 646 C CA . VAL A 1 85 ? 2.671 2.263 -13.078 1.00 94.75 85 VAL A CA 1
ATOM 647 C C . VAL A 1 85 ? 3.237 2.490 -14.485 1.00 94.75 85 VAL A C 1
ATOM 649 O O . VAL A 1 85 ? 3.498 1.532 -15.207 1.00 94.75 85 VAL A O 1
ATOM 652 N N . GLU A 1 86 ? 3.450 3.748 -14.868 1.00 93.19 86 GLU A N 1
ATOM 653 C CA . GLU A 1 86 ? 4.012 4.135 -16.168 1.00 93.19 86 GLU A CA 1
ATOM 654 C C . GLU A 1 86 ? 5.553 4.119 -16.201 1.00 93.19 86 GLU A C 1
ATOM 656 O O . GLU A 1 86 ? 6.150 4.248 -17.273 1.00 93.19 86 GLU A O 1
ATOM 661 N N . SER A 1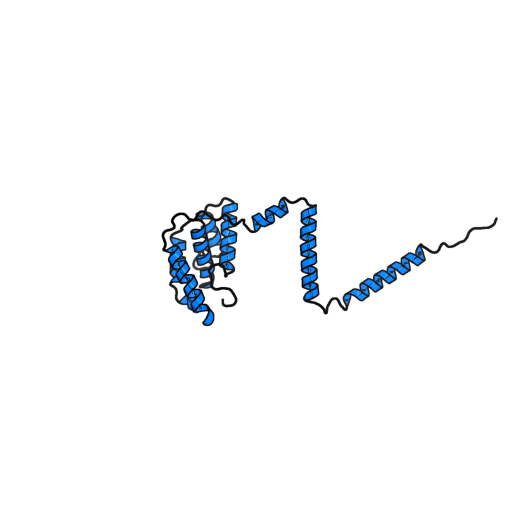 87 ? 6.217 3.965 -15.050 1.00 92.25 87 SER A N 1
ATOM 662 C CA . SER A 1 87 ? 7.677 3.997 -14.946 1.00 92.25 87 SER A CA 1
ATOM 663 C C . SER A 1 87 ? 8.294 2.699 -15.454 1.00 92.25 87 SER A C 1
ATOM 665 O O . SER A 1 87 ? 7.968 1.592 -15.023 1.00 92.25 87 SER A O 1
ATOM 667 N N . ARG A 1 88 ? 9.269 2.843 -16.352 1.00 91.75 88 ARG A N 1
ATOM 668 C CA . ARG A 1 88 ? 10.074 1.716 -16.823 1.00 91.75 88 ARG A CA 1
ATOM 669 C C . ARG A 1 88 ? 11.017 1.213 -15.729 1.00 91.75 88 ARG A C 1
ATOM 671 O O . ARG A 1 88 ? 11.229 0.009 -15.617 1.00 91.75 88 ARG A O 1
ATOM 678 N N . GLU A 1 89 ? 11.532 2.121 -14.907 1.00 90.81 89 GLU A N 1
ATOM 679 C CA . GLU A 1 89 ? 12.419 1.823 -13.783 1.00 90.81 89 GLU A CA 1
ATOM 680 C C . GLU A 1 89 ? 11.741 0.902 -12.754 1.00 90.81 89 GLU A C 1
ATOM 682 O O . GLU A 1 89 ? 12.385 0.007 -12.205 1.00 90.81 89 GLU A O 1
ATOM 687 N N . GLU A 1 90 ? 10.428 1.067 -12.540 1.00 92.00 90 GLU A N 1
ATOM 688 C CA . GLU A 1 90 ? 9.630 0.178 -11.688 1.00 92.00 90 GLU A CA 1
ATOM 689 C C . GLU A 1 90 ? 9.624 -1.265 -12.200 1.00 92.00 90 GLU A C 1
ATOM 691 O O . GLU A 1 90 ? 9.668 -2.180 -11.389 1.00 92.00 90 GLU A O 1
ATOM 696 N N . LEU A 1 91 ? 9.597 -1.500 -13.515 1.00 91.94 91 LEU A N 1
ATOM 697 C CA . LEU A 1 91 ? 9.664 -2.856 -14.072 1.00 91.94 91 LEU A CA 1
ATOM 698 C C . LEU A 1 91 ? 11.093 -3.400 -14.092 1.00 91.94 91 LEU A C 1
ATOM 700 O O . LEU A 1 91 ? 11.312 -4.584 -13.839 1.00 91.94 91 LEU A O 1
ATOM 704 N N . GLU A 1 92 ? 12.081 -2.554 -14.375 1.00 91.94 92 GLU A N 1
ATOM 705 C CA . GLU A 1 92 ? 13.480 -2.977 -14.493 1.00 91.94 92 GLU A CA 1
ATOM 706 C C . GLU A 1 92 ? 14.063 -3.514 -13.178 1.00 91.94 92 GLU A C 1
ATOM 708 O O . GLU A 1 92 ? 14.948 -4.373 -13.227 1.00 91.94 92 GLU A O 1
ATOM 713 N N . ARG A 1 93 ? 13.527 -3.100 -12.018 1.00 89.25 93 ARG A N 1
ATOM 714 C CA . ARG A 1 93 ? 13.932 -3.626 -10.698 1.00 89.25 93 ARG A CA 1
ATOM 715 C C . ARG A 1 93 ? 13.476 -5.071 -10.424 1.00 89.25 93 ARG A C 1
ATOM 717 O O . ARG A 1 93 ? 13.963 -5.692 -9.477 1.00 89.25 93 ARG A O 1
ATOM 724 N N . TRP A 1 94 ? 12.531 -5.599 -11.205 1.00 91.12 94 TRP A N 1
ATOM 725 C CA . TRP A 1 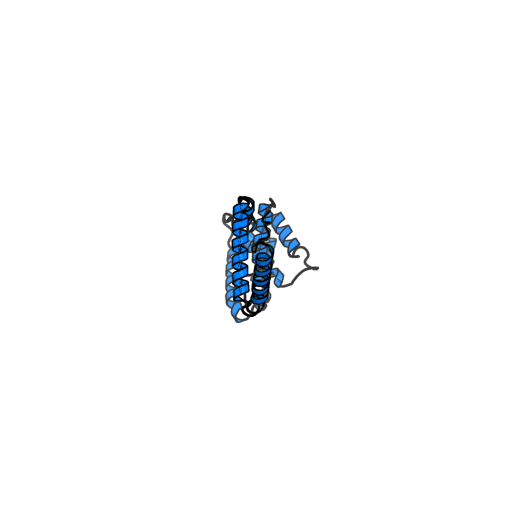94 ? 12.068 -6.986 -11.100 1.00 91.12 94 TRP A CA 1
ATOM 726 C C . TRP A 1 94 ? 12.939 -7.917 -11.944 1.00 91.12 94 TRP A C 1
ATOM 728 O O . TRP A 1 94 ? 13.528 -7.497 -12.949 1.00 91.12 94 TRP A O 1
ATOM 738 N N . PHE A 1 95 ? 13.011 -9.191 -11.542 1.00 92.12 95 PHE A N 1
ATOM 739 C CA . PHE A 1 95 ? 13.687 -10.205 -12.348 1.00 92.12 95 PHE A CA 1
ATOM 740 C C . PHE A 1 95 ? 12.957 -10.397 -13.672 1.00 92.12 95 PHE A C 1
ATOM 742 O O . PHE A 1 95 ? 11.746 -10.191 -13.766 1.00 92.12 95 PHE A O 1
ATOM 749 N N . GLU A 1 96 ? 13.710 -10.759 -14.705 1.00 92.44 96 GLU A N 1
ATOM 750 C CA . GLU A 1 96 ? 13.205 -10.815 -16.073 1.00 92.44 96 GLU A CA 1
ATOM 751 C C . GLU A 1 96 ? 12.016 -11.772 -16.219 1.00 92.44 96 GLU A C 1
ATOM 753 O O . GLU A 1 96 ? 11.086 -11.471 -16.966 1.00 92.44 96 GLU A O 1
ATOM 758 N N . GLU A 1 97 ? 11.999 -12.856 -15.442 1.00 93.12 97 GLU A N 1
ATOM 759 C CA . GLU A 1 97 ? 10.932 -13.855 -15.452 1.00 93.12 97 GLU A CA 1
ATOM 760 C C . GLU A 1 97 ? 9.612 -13.322 -14.864 1.00 93.12 97 GLU A C 1
ATOM 762 O O . GLU A 1 97 ? 8.538 -13.701 -15.332 1.00 93.12 97 GLU A O 1
ATOM 767 N N . ASP A 1 98 ? 9.680 -12.403 -13.893 1.00 93.44 98 ASP A N 1
ATOM 768 C CA . ASP A 1 98 ? 8.512 -11.848 -13.188 1.00 93.44 98 ASP A CA 1
ATOM 769 C C . ASP A 1 98 ? 7.979 -10.557 -13.822 1.00 93.44 98 ASP A C 1
ATOM 771 O O . ASP A 1 98 ? 6.826 -10.172 -13.599 1.00 93.44 98 ASP A O 1
ATOM 775 N N . ARG A 1 99 ? 8.792 -9.872 -14.637 1.00 94.06 99 ARG A N 1
ATOM 776 C CA . ARG A 1 99 ? 8.414 -8.612 -15.303 1.00 94.06 99 ARG A CA 1
ATOM 777 C C . ARG A 1 99 ? 7.083 -8.687 -16.055 1.00 94.06 99 ARG A C 1
ATOM 779 O O . ARG A 1 99 ? 6.311 -7.737 -15.917 1.00 94.06 99 ARG A O 1
ATOM 786 N N . PRO A 1 100 ? 6.761 -9.750 -16.823 1.00 95.00 100 PRO A N 1
ATOM 787 C CA . PRO A 1 100 ? 5.475 -9.833 -17.513 1.00 95.00 100 PRO A CA 1
ATOM 788 C C . PRO A 1 100 ? 4.287 -9.857 -16.545 1.00 95.00 100 PRO A C 1
ATOM 790 O O . PRO A 1 100 ? 3.296 -9.164 -16.773 1.00 95.00 100 PRO A O 1
ATOM 793 N N . ALA A 1 101 ? 4.397 -10.614 -15.450 1.00 94.62 101 ALA A N 1
ATOM 794 C CA . ALA A 1 101 ? 3.347 -10.714 -14.440 1.00 94.62 101 ALA A CA 1
ATOM 795 C C . ALA A 1 101 ? 3.195 -9.398 -13.662 1.00 94.62 101 ALA A C 1
ATOM 797 O O . ALA A 1 101 ? 2.080 -8.898 -13.507 1.00 94.62 101 ALA A O 1
ATOM 798 N N . ARG A 1 102 ? 4.308 -8.758 -13.284 1.00 95.12 102 ARG A N 1
ATOM 799 C CA . ARG A 1 102 ? 4.278 -7.433 -12.652 1.00 95.12 102 ARG A CA 1
ATOM 800 C C . ARG A 1 102 ? 3.691 -6.361 -13.567 1.00 95.12 102 ARG A C 1
ATOM 802 O O . ARG A 1 102 ? 2.881 -5.558 -13.114 1.00 95.12 102 ARG A O 1
ATOM 809 N N . ALA A 1 103 ? 4.050 -6.354 -14.849 1.00 95.81 103 ALA A N 1
ATOM 810 C CA . ALA A 1 103 ? 3.489 -5.418 -15.819 1.00 95.81 103 ALA A CA 1
ATOM 811 C C . ALA A 1 103 ? 1.971 -5.593 -15.964 1.00 95.81 103 ALA A C 1
ATOM 813 O O . ALA A 1 103 ? 1.245 -4.602 -16.025 1.00 95.81 103 ALA A O 1
ATOM 814 N N . ALA A 1 104 ? 1.481 -6.837 -15.967 1.00 96.19 104 ALA A N 1
ATOM 815 C CA . ALA A 1 104 ? 0.050 -7.117 -15.988 1.00 96.19 104 ALA A CA 1
ATOM 816 C C . ALA A 1 104 ? -0.659 -6.593 -14.726 1.00 96.19 104 ALA A C 1
ATOM 818 O O . ALA A 1 104 ? -1.681 -5.914 -14.851 1.00 96.19 104 ALA A O 1
ATOM 819 N N . ALA A 1 105 ? -0.091 -6.833 -13.538 1.00 95.62 105 ALA A N 1
ATOM 820 C CA . ALA A 1 105 ? -0.633 -6.342 -12.269 1.00 95.62 105 ALA A CA 1
ATOM 821 C C . ALA A 1 105 ? -0.683 -4.803 -12.218 1.00 95.62 105 ALA A C 1
ATOM 823 O O . ALA A 1 105 ? -1.714 -4.219 -11.883 1.00 95.62 105 ALA A O 1
ATOM 824 N N . LEU A 1 106 ? 0.395 -4.124 -12.628 1.00 96.12 106 LEU A N 1
ATOM 825 C CA . LEU A 1 106 ? 0.440 -2.659 -12.691 1.00 96.12 106 LEU A CA 1
ATOM 826 C C . LEU A 1 106 ? -0.549 -2.091 -13.718 1.00 96.12 106 LEU A C 1
ATOM 828 O O . LEU A 1 106 ? -1.191 -1.079 -13.447 1.00 96.12 106 LEU A O 1
ATOM 832 N N . ALA A 1 107 ? -0.719 -2.741 -14.872 1.00 95.56 107 ALA A N 1
ATOM 833 C CA . ALA A 1 107 ? -1.673 -2.310 -15.892 1.00 95.56 107 ALA A CA 1
ATOM 834 C C . ALA A 1 107 ? -3.134 -2.467 -15.437 1.00 95.56 107 ALA A C 1
ATOM 836 O O . ALA A 1 107 ? -3.952 -1.578 -15.684 1.00 95.56 107 ALA A O 1
ATOM 837 N N . GLU A 1 108 ? -3.476 -3.573 -14.765 1.00 94.19 108 GLU A N 1
ATOM 838 C CA . GLU A 1 108 ? -4.788 -3.738 -14.125 1.00 94.19 108 GLU A CA 1
ATOM 839 C C . GLU A 1 108 ? -5.004 -2.652 -13.071 1.00 94.19 108 GLU A C 1
ATOM 841 O O . GLU A 1 108 ? -6.004 -1.935 -13.114 1.00 94.19 108 GLU A O 1
ATOM 846 N N . PHE A 1 109 ? -4.031 -2.460 -12.181 1.00 94.81 109 PHE A N 1
ATOM 847 C CA . PHE A 1 109 ? -4.119 -1.461 -11.127 1.00 94.81 109 PHE A CA 1
ATOM 848 C C . PHE A 1 109 ? -4.269 -0.033 -11.678 1.00 94.81 109 PHE A C 1
ATOM 850 O O . PHE A 1 109 ? -5.110 0.734 -11.208 1.00 94.81 109 PHE A O 1
ATOM 857 N N . GLY A 1 110 ? -3.536 0.313 -12.738 1.00 94.00 110 GLY A N 1
ATOM 858 C CA . GLY A 1 110 ? -3.680 1.587 -13.442 1.00 94.00 110 GLY A CA 1
ATOM 859 C C . GLY A 1 110 ? -5.090 1.797 -14.000 1.00 94.00 110 GLY A C 1
ATOM 860 O O . GLY A 1 110 ? -5.665 2.872 -13.820 1.00 94.00 110 GLY A O 1
ATOM 861 N N . ARG A 1 111 ? -5.697 0.761 -14.600 1.00 92.06 111 ARG A N 1
ATOM 862 C CA . ARG A 1 111 ? -7.100 0.816 -15.052 1.00 92.06 111 ARG A CA 1
ATOM 863 C C . ARG A 1 111 ? -8.069 1.032 -13.895 1.00 92.06 111 ARG A C 1
ATOM 865 O O . ARG A 1 111 ? -8.995 1.828 -14.033 1.00 92.06 111 ARG A O 1
ATOM 872 N N . VAL A 1 112 ? -7.851 0.359 -12.767 1.00 89.56 112 VAL A N 1
ATOM 873 C CA . VAL A 1 112 ? -8.666 0.510 -11.552 1.00 89.56 112 VAL A CA 1
ATOM 874 C C . VAL A 1 112 ? -8.611 1.944 -11.014 1.00 89.56 112 VAL A C 1
ATOM 876 O O . VAL A 1 112 ? -9.645 2.498 -10.649 1.00 89.56 112 VAL A O 1
ATOM 879 N N . LEU A 1 113 ? -7.434 2.577 -11.014 1.00 89.25 113 LEU A N 1
ATOM 880 C CA . LEU A 1 113 ? -7.279 3.968 -10.576 1.00 89.25 113 LEU A CA 1
ATOM 881 C C . LEU A 1 113 ? -7.896 4.985 -11.551 1.00 89.25 113 LEU A C 1
ATOM 883 O O . LEU A 1 113 ? -8.381 6.029 -11.116 1.00 89.25 113 LEU A O 1
ATOM 887 N N . GLN A 1 114 ? -7.880 4.699 -12.856 1.00 86.31 114 GLN A N 1
ATOM 888 C CA . GLN A 1 114 ? -8.464 5.562 -13.892 1.00 86.31 114 GLN A CA 1
ATOM 889 C C . GLN A 1 114 ? -9.988 5.400 -14.020 1.00 86.31 114 GLN A C 1
ATOM 891 O O . GLN A 1 114 ? -10.682 6.342 -14.409 1.00 86.31 114 GLN A O 1
ATOM 896 N N . GLY A 1 115 ? -10.525 4.223 -13.694 1.00 78.81 115 GLY A N 1
ATOM 897 C CA . GLY A 1 115 ? -11.960 3.980 -13.618 1.00 78.81 115 GLY A CA 1
ATOM 898 C C . GLY A 1 115 ? -12.574 4.783 -12.473 1.00 78.81 115 GLY A C 1
ATOM 899 O O . GLY A 1 115 ? -12.332 4.486 -11.307 1.00 78.81 115 GLY A O 1
ATOM 900 N N . ALA A 1 116 ? -13.363 5.814 -12.797 1.00 55.50 116 ALA A N 1
ATOM 901 C CA . ALA A 1 116 ? -14.047 6.656 -11.815 1.00 55.50 116 ALA A CA 1
ATOM 902 C C . ALA A 1 116 ? -14.750 5.794 -10.756 1.00 55.50 116 ALA A C 1
ATOM 904 O O . ALA A 1 116 ? -15.630 5.022 -11.113 1.00 55.50 116 ALA A O 1
ATOM 905 N N . ASN A 1 117 ? -14.351 5.936 -9.488 1.00 58.25 117 ASN A N 1
ATOM 906 C CA . ASN A 1 117 ? -14.770 5.117 -8.347 1.00 58.25 117 ASN A CA 1
ATOM 907 C C . ASN A 1 117 ? -16.267 5.323 -8.020 1.00 58.25 117 ASN A C 1
ATOM 909 O O . ASN A 1 117 ? -16.601 6.283 -7.316 1.00 58.25 117 ASN A O 1
ATOM 913 N N . PRO A 1 118 ? -17.205 4.468 -8.482 1.00 46.34 118 PRO A N 1
ATOM 914 C CA . PRO A 1 118 ? -18.611 4.603 -8.167 1.00 46.34 118 PRO A CA 1
ATOM 915 C C . PRO A 1 118 ? -18.895 3.656 -6.997 1.00 46.34 118 PRO A C 1
ATOM 917 O O . PRO A 1 118 ? -19.434 2.566 -7.163 1.00 46.34 118 PRO A O 1
ATOM 920 N N . GLY A 1 119 ? -18.503 4.068 -5.793 1.00 47.19 119 GLY A N 1
ATOM 921 C CA . GLY A 1 119 ? -19.076 3.522 -4.564 1.00 47.19 119 GLY A CA 1
ATOM 922 C C . GLY A 1 119 ? -18.595 2.136 -4.133 1.00 47.19 119 GLY A C 1
ATOM 923 O O . GLY A 1 119 ? -19.423 1.324 -3.707 1.00 47.19 119 GLY A O 1
ATOM 924 N N . VAL A 1 120 ? -17.282 1.877 -4.134 1.00 50.69 120 VAL A N 1
ATOM 925 C CA . VAL A 1 120 ? -16.756 0.768 -3.323 1.00 50.69 120 VAL A CA 1
ATOM 926 C C . VAL A 1 120 ? -17.093 1.060 -1.860 1.00 50.69 120 VAL A C 1
ATOM 928 O O . VAL A 1 120 ? -16.593 2.006 -1.251 1.00 50.69 120 VAL A O 1
ATOM 931 N N . ARG A 1 121 ? -18.016 0.275 -1.294 1.00 47.41 121 ARG A N 1
ATOM 932 C CA . ARG A 1 121 ? -18.283 0.319 0.145 1.00 47.41 121 ARG A CA 1
ATOM 933 C C . ARG A 1 121 ? -17.012 -0.155 0.844 1.00 47.41 121 ARG A C 1
ATOM 935 O O . ARG A 1 121 ? -16.550 -1.241 0.496 1.00 47.41 121 ARG A O 1
ATOM 942 N N . PRO A 1 122 ? -16.480 0.591 1.828 1.00 48.59 122 PRO A N 1
ATOM 943 C CA . PRO A 1 122 ? -15.266 0.194 2.521 1.00 48.59 122 PRO A CA 1
ATOM 944 C C . PRO A 1 122 ? -15.469 -1.203 3.102 1.00 48.59 122 PRO A C 1
ATOM 946 O O . PRO A 1 122 ? -16.297 -1.395 4.000 1.00 48.59 122 PRO A O 1
ATOM 949 N N . GLN A 1 123 ? -14.734 -2.188 2.585 1.00 50.94 123 GLN A N 1
ATOM 950 C CA . GLN A 1 123 ? -14.689 -3.493 3.221 1.00 50.94 123 GLN A CA 1
ATOM 951 C C . GLN A 1 123 ? -13.967 -3.299 4.552 1.00 50.94 123 GLN A C 1
ATOM 953 O O . GLN A 1 123 ? -12.791 -2.952 4.607 1.00 50.94 123 GLN A O 1
ATOM 958 N N . ARG A 1 124 ? -14.701 -3.429 5.660 1.00 50.41 124 ARG A N 1
ATOM 959 C CA . ARG A 1 124 ? -14.102 -3.503 6.993 1.00 50.41 124 ARG A CA 1
ATOM 960 C C . ARG A 1 124 ? -13.464 -4.878 7.142 1.00 50.41 124 ARG A C 1
ATOM 962 O O . ARG A 1 124 ? -14.085 -5.796 7.665 1.00 50.41 124 ARG A O 1
ATOM 969 N N . THR A 1 125 ? -12.230 -5.010 6.690 1.00 51.03 125 THR A N 1
ATOM 970 C CA . THR A 1 125 ? -11.308 -6.008 7.224 1.00 51.03 125 THR A CA 1
ATOM 971 C C . THR A 1 125 ? -11.092 -5.699 8.709 1.00 51.03 125 THR A C 1
ATOM 973 O O . THR A 1 125 ? -10.841 -4.545 9.070 1.00 51.03 125 THR A O 1
ATOM 976 N N . PRO A 1 126 ? -11.304 -6.667 9.617 1.00 50.56 126 PRO A N 1
ATOM 977 C CA . PRO A 1 126 ? -10.957 -6.473 11.014 1.00 50.56 126 PRO A CA 1
ATOM 978 C C . PRO A 1 126 ? -9.435 -6.365 11.102 1.00 50.56 126 PRO A C 1
ATOM 980 O O . PRO A 1 126 ? -8.729 -7.248 10.619 1.00 50.56 126 PRO A O 1
ATOM 983 N N . SER A 1 127 ? -8.937 -5.294 11.722 1.00 56.47 127 SER A N 1
ATOM 984 C CA . SER A 1 127 ? -7.497 -5.115 11.898 1.00 56.47 127 SER A CA 1
ATOM 985 C C . SER A 1 127 ? -6.887 -6.328 12.614 1.00 56.47 127 SER A C 1
ATOM 987 O O . SER A 1 127 ? -7.538 -6.994 13.431 1.00 56.47 127 SER A O 1
ATOM 989 N N . PHE A 1 128 ? -5.614 -6.626 12.349 1.00 53.84 128 PHE A N 1
ATOM 990 C CA . PHE A 1 128 ? -4.887 -7.677 13.071 1.00 53.84 128 PHE A CA 1
ATOM 991 C C . PHE A 1 128 ? -4.970 -7.465 14.598 1.00 53.84 128 PHE A C 1
ATOM 993 O O . PHE A 1 128 ? -5.167 -8.410 15.364 1.00 53.84 128 PHE A O 1
ATOM 1000 N N . ARG A 1 129 ? -4.985 -6.198 15.044 1.00 51.38 129 ARG A N 1
ATOM 1001 C CA . ARG A 1 129 ? -5.259 -5.821 16.438 1.00 51.38 129 ARG A CA 1
ATOM 1002 C C . ARG A 1 129 ? -6.703 -6.062 16.878 1.00 51.38 129 ARG A C 1
ATOM 1004 O O . ARG A 1 129 ? -6.885 -6.493 18.006 1.00 51.38 129 ARG A O 1
ATOM 1011 N N . ALA A 1 130 ? -7.722 -5.876 16.036 1.00 56.31 130 ALA A N 1
ATOM 1012 C CA . ALA A 1 130 ? -9.102 -6.268 16.351 1.00 56.31 130 ALA A CA 1
ATOM 1013 C C . ALA A 1 130 ? -9.245 -7.793 16.528 1.00 56.31 130 ALA A C 1
ATOM 1015 O O . ALA A 1 130 ? -10.025 -8.251 17.365 1.00 56.31 130 ALA A O 1
ATOM 1016 N N . SER A 1 131 ? -8.436 -8.577 15.809 1.00 55.00 131 SER A N 1
ATOM 1017 C CA . SER A 1 131 ? -8.336 -10.030 16.007 1.00 55.00 131 SER A CA 1
ATOM 1018 C C . SER A 1 131 ? -7.666 -10.384 17.348 1.00 55.00 131 SER A C 1
ATOM 1020 O O . SER A 1 131 ? -8.099 -11.311 18.033 1.00 55.00 131 SER A O 1
ATOM 1022 N N . ILE A 1 132 ? -6.674 -9.599 17.787 1.00 61.38 132 ILE A N 1
ATOM 1023 C CA . ILE A 1 132 ? -6.027 -9.730 19.109 1.00 61.38 132 ILE A CA 1
ATOM 1024 C C . ILE A 1 132 ? -6.892 -9.148 20.244 1.00 61.38 132 ILE A C 1
ATOM 1026 O O . ILE A 1 132 ? -6.834 -9.620 21.380 1.00 61.38 132 ILE A O 1
ATOM 1030 N N . GLU A 1 133 ? -7.760 -8.178 19.966 1.00 58.41 133 GLU A N 1
ATOM 1031 C CA . GLU A 1 133 ? -8.666 -7.577 20.950 1.00 58.41 133 GLU A CA 1
ATOM 1032 C C . GLU A 1 133 ? -9.667 -8.614 21.490 1.00 58.41 133 GLU A C 1
ATOM 1034 O O . GLU A 1 133 ? -10.071 -8.559 22.655 1.00 58.41 133 GLU A O 1
ATOM 1039 N N . HIS A 1 134 ? -9.983 -9.647 20.699 1.00 57.91 134 HIS A N 1
ATOM 1040 C CA . HIS A 1 134 ? -10.719 -10.816 21.179 1.00 57.91 134 HIS A CA 1
ATOM 1041 C C . HIS A 1 134 ? -9.968 -11.544 22.313 1.00 57.91 134 HIS A C 1
ATOM 1043 O O . HIS A 1 134 ? -10.575 -11.873 23.334 1.00 57.91 134 HIS A O 1
ATOM 1049 N N . LEU A 1 135 ? -8.639 -11.695 22.219 1.00 64.12 135 LEU A N 1
ATOM 1050 C CA . LEU A 1 135 ? -7.805 -12.285 23.280 1.00 64.12 135 LEU A CA 1
ATOM 1051 C C . LEU A 1 135 ? -7.792 -11.420 24.550 1.00 64.12 135 LEU A C 1
ATOM 1053 O O . LEU A 1 135 ? -7.761 -11.952 25.662 1.00 64.12 135 LEU A O 1
ATOM 1057 N N . ARG A 1 136 ? -7.881 -10.090 24.414 1.00 63.91 136 ARG A N 1
ATOM 1058 C CA . ARG A 1 136 ? -7.996 -9.154 25.548 1.00 63.91 136 ARG A CA 1
ATOM 1059 C C . ARG A 1 136 ? -9.364 -9.159 26.231 1.00 63.91 136 ARG A C 1
ATOM 1061 O O . ARG A 1 136 ? -9.437 -8.783 27.400 1.00 63.91 136 ARG A O 1
ATOM 1068 N N . ARG A 1 137 ? -10.421 -9.622 25.560 1.00 70.25 137 ARG A N 1
ATOM 1069 C CA . ARG A 1 137 ? -11.766 -9.803 26.143 1.00 70.25 137 ARG A CA 1
ATOM 1070 C C . ARG A 1 137 ? -12.014 -11.208 26.685 1.00 70.25 137 ARG A C 1
ATOM 1072 O O . ARG A 1 137 ? -12.938 -11.403 27.469 1.00 70.25 137 ARG A O 1
ATOM 1079 N N . MET A 1 138 ? -11.186 -12.180 26.308 1.00 77.06 138 MET A N 1
ATOM 1080 C CA . MET A 1 138 ? -11.276 -13.540 26.830 1.00 77.06 138 MET A CA 1
ATOM 1081 C C . MET A 1 138 ? -11.010 -13.600 28.343 1.00 77.06 138 MET A C 1
ATOM 1083 O O . MET A 1 138 ? -10.144 -12.864 28.842 1.00 77.06 138 MET A O 1
ATOM 1087 N N . PRO A 1 139 ? -11.677 -14.519 29.067 1.00 87.50 139 PRO A N 1
ATOM 1088 C CA . PRO A 1 139 ? -11.305 -14.865 30.431 1.00 87.50 139 PRO A CA 1
ATOM 1089 C C . PRO A 1 139 ? -9.833 -15.282 30.514 1.00 87.50 139 PRO A C 1
ATOM 1091 O O . PRO A 1 139 ? -9.282 -15.861 29.576 1.00 87.50 139 PRO A O 1
ATOM 1094 N N . TRP A 1 140 ? -9.199 -15.037 31.659 1.00 85.25 140 TRP A N 1
ATOM 1095 C CA . TRP A 1 140 ? -7.779 -15.336 31.877 1.00 85.25 140 TRP A CA 1
ATOM 1096 C C . TRP A 1 140 ? -7.404 -16.799 31.562 1.00 85.25 140 TRP A C 1
ATOM 1098 O O . TRP A 1 140 ? -6.322 -17.050 31.034 1.00 85.25 140 TRP A O 1
ATOM 1108 N N . TRP A 1 141 ? -8.309 -17.756 31.800 1.00 85.81 141 TRP A N 1
ATOM 1109 C CA . TRP A 1 141 ? -8.084 -19.178 31.514 1.00 85.81 141 TRP A CA 1
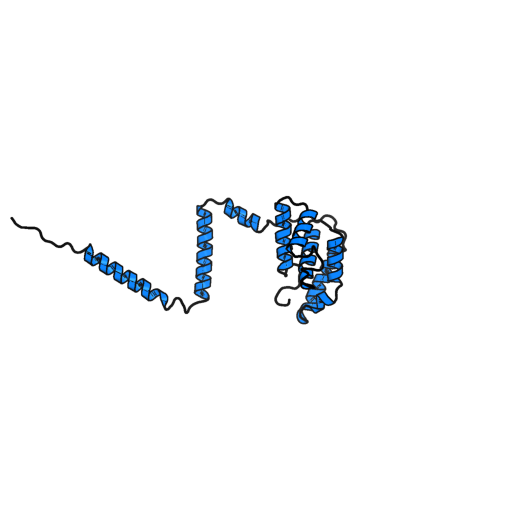ATOM 1110 C C . TRP A 1 141 ? -7.965 -19.479 30.012 1.00 85.81 141 TRP A C 1
ATOM 1112 O O . TRP A 1 141 ? -7.151 -20.309 29.614 1.00 85.81 141 TRP A O 1
ATOM 1122 N N . ALA A 1 142 ? -8.713 -18.776 29.159 1.00 77.56 142 ALA A N 1
ATOM 1123 C CA . ALA A 1 142 ? -8.645 -18.964 27.711 1.00 77.56 142 ALA A CA 1
ATOM 1124 C C . ALA A 1 142 ? -7.332 -18.406 27.142 1.00 77.56 142 ALA A C 1
ATOM 1126 O O . ALA A 1 142 ? -6.738 -19.006 26.250 1.00 77.56 142 ALA A O 1
ATOM 1127 N N . ARG A 1 143 ? -6.813 -17.317 27.727 1.00 82.69 143 ARG A N 1
ATOM 1128 C CA . ARG A 1 143 ? -5.488 -16.778 27.372 1.00 82.69 143 ARG A CA 1
ATOM 1129 C C . ARG A 1 143 ? -4.371 -17.756 27.712 1.00 82.69 143 ARG A C 1
ATOM 1131 O O . ARG A 1 143 ? -3.468 -17.944 26.904 1.00 82.69 143 ARG A O 1
ATOM 1138 N N . LEU A 1 144 ? -4.455 -18.407 28.875 1.00 87.88 144 LEU A N 1
ATOM 1139 C CA . LEU A 1 144 ? -3.510 -19.459 29.253 1.00 87.88 144 LEU A CA 1
ATOM 1140 C C . LEU A 1 144 ? -3.571 -20.641 28.286 1.00 87.88 144 LEU A C 1
ATOM 1142 O O . LEU A 1 144 ? -2.525 -21.149 27.891 1.00 87.88 144 LEU A O 1
ATOM 1146 N N . LEU A 1 145 ? -4.768 -21.047 27.857 1.00 89.44 145 LEU A N 1
ATOM 1147 C CA . LEU A 1 145 ? -4.938 -22.136 26.898 1.00 89.44 145 LEU A CA 1
ATOM 1148 C C . LEU A 1 145 ? -4.309 -21.800 25.538 1.00 89.44 145 LEU A C 1
ATOM 1150 O O . LEU A 1 145 ? -3.533 -22.596 25.016 1.00 89.44 145 LEU A O 1
ATOM 1154 N N . VAL A 1 146 ? -4.561 -20.601 25.003 1.00 84.31 146 VAL A N 1
ATOM 1155 C CA . VAL A 1 146 ? -3.952 -20.130 23.745 1.00 84.31 146 VAL A CA 1
ATOM 1156 C C . VAL A 1 146 ? -2.426 -20.036 23.863 1.00 84.31 146 VAL A C 1
ATOM 1158 O O . VAL A 1 146 ? -1.718 -20.563 23.009 1.00 84.31 146 VAL A O 1
ATOM 1161 N N . ALA A 1 147 ? -1.901 -19.447 24.943 1.00 87.12 147 ALA A N 1
ATOM 1162 C CA . ALA A 1 147 ? -0.458 -19.368 25.187 1.00 87.12 147 ALA A CA 1
ATOM 1163 C C . ALA A 1 147 ? 0.195 -20.758 25.296 1.00 87.12 147 ALA A C 1
ATOM 1165 O O . ALA A 1 147 ? 1.304 -20.973 24.801 1.00 87.12 147 ALA A O 1
ATOM 1166 N N . THR A 1 148 ? -0.511 -21.716 25.903 1.00 90.75 148 THR A N 1
ATOM 1167 C CA . THR A 1 148 ? -0.073 -23.114 26.005 1.00 90.75 148 THR A CA 1
ATOM 1168 C C . THR A 1 148 ? -0.036 -23.775 24.630 1.00 90.75 148 THR A C 1
ATOM 1170 O O . THR A 1 148 ? 0.965 -24.398 24.291 1.00 90.75 148 THR A O 1
ATOM 1173 N N . LEU A 1 149 ? -1.072 -23.600 23.802 1.00 93.38 149 LEU A N 1
ATOM 1174 C CA . LEU A 1 149 ? -1.104 -24.145 22.440 1.00 93.38 149 LEU A CA 1
ATOM 1175 C C . LEU A 1 149 ? 0.012 -23.569 21.561 1.00 93.38 149 LEU A C 1
ATOM 1177 O O . LEU A 1 149 ? 0.679 -24.328 20.860 1.00 93.38 149 LEU A O 1
ATOM 1181 N N . ILE A 1 150 ? 0.263 -22.259 21.644 1.00 87.88 150 ILE A N 1
ATOM 1182 C CA . ILE A 1 150 ? 1.365 -21.602 20.923 1.00 87.88 150 ILE A CA 1
ATOM 1183 C C . ILE A 1 150 ? 2.710 -22.180 21.375 1.00 87.88 150 ILE A C 1
ATOM 1185 O O . ILE A 1 150 ? 3.546 -22.525 20.544 1.00 87.88 150 ILE A O 1
ATOM 1189 N N . SER A 1 151 ? 2.896 -22.349 22.684 1.00 88.19 151 SER A N 1
ATOM 1190 C CA . SER A 1 151 ? 4.121 -22.907 23.263 1.00 88.19 151 SER A CA 1
ATOM 1191 C C . SER A 1 151 ? 4.344 -24.366 22.850 1.00 88.19 151 SER A C 1
ATOM 1193 O O . SER A 1 151 ? 5.467 -24.748 22.529 1.00 88.19 151 SER A O 1
ATOM 1195 N N . VAL A 1 152 ? 3.282 -25.179 22.793 1.00 92.25 152 VAL A N 1
ATOM 1196 C CA . VAL A 1 152 ? 3.334 -26.561 22.289 1.00 92.25 152 VAL A CA 1
ATOM 1197 C C . VAL A 1 152 ? 3.671 -26.586 20.799 1.00 92.25 152 VAL A C 1
ATOM 1199 O O . VAL A 1 152 ? 4.545 -27.347 20.394 1.00 92.25 152 VAL A O 1
ATOM 1202 N N . GLY A 1 153 ? 3.036 -25.741 19.985 1.00 88.94 153 GLY A N 1
ATOM 1203 C CA . GLY A 1 153 ? 3.344 -25.625 18.559 1.00 88.94 153 GLY A CA 1
ATOM 1204 C C . GLY A 1 153 ? 4.804 -25.239 18.319 1.00 88.94 153 GLY A C 1
ATOM 1205 O O . GLY A 1 153 ? 5.507 -25.920 17.574 1.00 88.94 153 GLY A O 1
ATOM 1206 N N . LEU A 1 154 ? 5.294 -24.216 19.025 1.00 88.56 154 LEU A N 1
ATOM 1207 C CA . LEU A 1 154 ? 6.687 -23.777 18.954 1.00 88.56 154 LEU A CA 1
ATOM 1208 C C . LEU A 1 154 ? 7.653 -24.884 19.402 1.00 88.56 154 LEU A C 1
ATOM 1210 O O . LEU A 1 154 ? 8.667 -25.118 18.751 1.00 88.56 154 LEU A O 1
ATOM 1214 N N . PHE A 1 155 ? 7.321 -25.611 20.474 1.00 84.88 155 PHE A N 1
ATOM 1215 C CA . PHE A 1 155 ? 8.098 -26.758 20.940 1.00 84.88 155 PHE A CA 1
ATOM 1216 C C . PHE A 1 155 ? 8.169 -27.872 19.889 1.00 84.88 155 PHE A C 1
ATOM 1218 O O . PHE A 1 155 ? 9.239 -28.437 19.673 1.00 84.88 155 PHE A O 1
ATOM 1225 N N . LEU A 1 156 ? 7.062 -28.179 19.208 1.00 88.00 156 LEU A N 1
ATOM 1226 C CA . LEU A 1 156 ? 7.036 -29.183 18.142 1.00 88.00 156 LEU A CA 1
ATOM 1227 C C . LEU A 1 156 ? 7.860 -28.746 16.926 1.00 88.00 156 LEU A C 1
ATOM 1229 O O . LEU A 1 156 ? 8.597 -29.565 16.377 1.00 88.00 156 LEU A O 1
ATOM 1233 N N . VAL A 1 157 ? 7.800 -27.466 16.549 1.00 83.12 157 VAL A N 1
ATOM 1234 C CA . VAL A 1 157 ? 8.625 -26.894 15.472 1.00 83.12 157 VAL A CA 1
ATOM 1235 C C . VAL A 1 157 ? 10.112 -26.951 15.834 1.00 83.12 157 VAL A C 1
ATOM 1237 O O . VAL A 1 157 ? 10.914 -27.447 15.046 1.00 83.12 157 VAL A O 1
ATOM 1240 N N . LEU A 1 158 ? 10.482 -26.538 17.050 1.00 80.31 158 LEU A N 1
ATOM 1241 C CA . LEU A 1 158 ? 11.859 -26.608 17.552 1.00 80.31 158 LEU A CA 1
ATOM 1242 C C . LEU A 1 158 ? 12.372 -28.052 17.634 1.00 80.31 158 LEU A C 1
ATOM 1244 O O . LEU A 1 158 ? 13.503 -28.336 17.242 1.00 80.31 158 LEU A O 1
ATOM 1248 N N . ARG A 1 159 ? 11.529 -28.984 18.093 1.00 78.88 159 ARG A N 1
ATOM 1249 C CA . ARG A 1 159 ? 11.828 -30.422 18.121 1.00 78.88 159 ARG A CA 1
ATOM 1250 C C . ARG A 1 159 ? 12.053 -30.982 16.714 1.00 78.88 159 ARG A C 1
ATOM 1252 O O . ARG A 1 159 ? 12.908 -31.849 16.553 1.00 78.88 159 ARG A O 1
ATOM 1259 N N . ALA A 1 160 ? 11.292 -30.523 15.722 1.00 76.88 160 ALA A N 1
ATOM 1260 C CA . ALA A 1 160 ? 11.434 -30.961 14.335 1.00 76.88 160 ALA A CA 1
ATOM 1261 C C . ALA A 1 160 ? 12.705 -30.404 13.670 1.00 76.88 160 ALA A C 1
ATOM 1263 O O . ALA A 1 160 ? 13.346 -31.112 12.899 1.00 76.88 160 ALA A O 1
ATOM 1264 N N . TRP A 1 161 ? 13.092 -29.167 13.995 1.00 70.44 161 TRP A N 1
ATOM 1265 C CA . TRP A 1 161 ? 14.253 -28.491 13.406 1.00 70.44 161 TRP A CA 1
ATOM 1266 C C . TRP A 1 161 ? 15.595 -28.845 14.051 1.00 70.44 161 TRP A C 1
ATOM 1268 O O . TRP A 1 161 ? 16.634 -28.687 13.415 1.00 70.44 161 TRP A O 1
ATOM 1278 N N . VAL A 1 162 ? 15.602 -29.348 15.291 1.00 67.19 162 VAL A N 1
ATOM 1279 C CA . VAL A 1 162 ? 16.847 -29.666 16.007 1.00 67.19 162 VAL A CA 1
ATOM 1280 C C . VAL A 1 162 ? 16.825 -31.086 16.604 1.00 67.19 162 VAL A C 1
ATOM 1282 O O . VAL A 1 162 ? 16.816 -31.250 17.829 1.00 67.19 162 VAL A O 1
ATOM 1285 N N . PRO A 1 163 ? 16.866 -32.150 15.772 1.00 61.41 163 PRO A N 1
ATOM 1286 C CA . PRO A 1 163 ? 16.912 -33.529 16.270 1.00 61.41 163 PRO A CA 1
ATOM 1287 C C . PRO A 1 163 ? 18.159 -33.816 17.127 1.00 61.41 163 PRO A C 1
ATOM 1289 O O . PRO A 1 163 ? 18.135 -34.671 18.011 1.00 61.41 163 PRO A O 1
ATOM 1292 N N . SER A 1 164 ? 19.253 -33.090 16.882 1.00 60.47 164 SER A N 1
ATOM 1293 C CA . SER A 1 164 ? 20.581 -33.328 17.457 1.00 60.47 164 SER A CA 1
ATOM 1294 C C . SER A 1 164 ? 20.807 -32.726 18.852 1.00 60.47 164 SER A C 1
ATOM 1296 O O . SER A 1 164 ? 21.711 -33.179 19.549 1.00 60.47 164 SER A O 1
ATOM 1298 N N . VAL A 1 165 ? 19.986 -31.772 19.315 1.00 54.88 165 VAL A N 1
ATOM 1299 C CA . VAL A 1 165 ? 20.151 -31.161 20.657 1.00 54.88 165 VAL A CA 1
ATOM 1300 C C . VAL A 1 165 ? 19.402 -31.941 21.746 1.00 54.88 165 VAL A C 1
ATOM 1302 O O . VAL A 1 165 ? 19.861 -32.023 22.886 1.00 54.88 165 VAL A O 1
ATOM 1305 N N . PHE A 1 166 ? 18.301 -32.619 21.408 1.00 53.28 166 PHE A N 1
ATOM 1306 C CA . PHE A 1 166 ? 17.504 -33.362 22.394 1.00 53.28 166 PHE A CA 1
ATOM 1307 C C . PHE A 1 166 ? 18.004 -34.784 22.692 1.00 53.28 166 PHE A C 1
ATOM 1309 O O . PHE A 1 166 ? 17.578 -35.373 23.685 1.00 53.28 166 PHE A O 1
ATOM 1316 N N . ALA A 1 167 ? 18.939 -35.324 21.903 1.00 54.56 167 ALA A N 1
ATOM 1317 C CA . ALA A 1 167 ? 19.552 -36.626 22.180 1.00 54.56 167 ALA A CA 1
ATOM 1318 C C . ALA A 1 167 ? 20.563 -36.587 23.347 1.00 54.56 167 ALA A C 1
ATOM 1320 O O . ALA A 1 167 ? 20.794 -37.608 23.988 1.00 54.56 167 ALA A O 1
ATOM 1321 N N . VAL A 1 168 ? 21.136 -35.418 23.664 1.00 54.84 168 VAL A N 1
ATOM 1322 C CA . VAL A 1 168 ? 22.229 -35.299 24.653 1.00 54.84 168 VAL A CA 1
ATOM 1323 C C . VAL A 1 168 ? 21.762 -34.697 25.990 1.00 54.84 168 VAL A C 1
ATOM 1325 O O . VAL A 1 168 ? 22.339 -34.990 27.035 1.00 54.84 168 VAL A O 1
ATOM 1328 N N . ALA A 1 169 ? 20.668 -33.925 26.008 1.00 56.00 169 ALA A N 1
ATOM 1329 C CA . ALA A 1 169 ? 20.232 -33.187 27.202 1.00 56.00 169 ALA A CA 1
ATOM 1330 C C . ALA A 1 169 ? 19.219 -33.917 28.116 1.00 56.00 169 ALA A C 1
ATOM 1332 O O . ALA A 1 169 ? 18.967 -33.461 29.230 1.00 56.00 169 ALA A O 1
ATOM 1333 N N . MET A 1 170 ? 18.644 -35.051 27.698 1.00 55.72 170 MET A N 1
ATOM 1334 C CA . MET A 1 170 ? 17.653 -35.787 28.510 1.00 55.72 170 MET A CA 1
ATOM 1335 C C . MET A 1 170 ? 18.286 -36.722 29.553 1.00 55.72 170 MET A C 1
ATOM 1337 O O . MET A 1 170 ? 17.718 -36.930 30.625 1.00 55.72 170 MET A O 1
ATOM 1341 N N . TRP A 1 171 ? 19.481 -37.255 29.288 1.00 58.16 171 TRP A N 1
ATOM 1342 C CA . TRP A 1 171 ? 20.154 -38.185 30.205 1.00 58.16 171 TRP A CA 1
ATOM 1343 C C . TRP A 1 171 ? 20.543 -37.563 31.563 1.00 58.16 171 TRP A C 1
ATOM 1345 O O . TRP A 1 171 ? 20.318 -38.209 32.589 1.00 58.16 171 TRP A O 1
ATOM 1355 N N . PRO A 1 172 ? 21.037 -36.307 31.629 1.00 65.06 172 PRO A N 1
ATOM 1356 C CA . PRO A 1 172 ? 21.348 -35.651 32.900 1.00 65.06 172 PRO A CA 1
ATOM 1357 C C . PRO A 1 172 ? 20.114 -35.431 33.786 1.00 65.06 172 PRO A C 1
ATOM 1359 O O . PRO A 1 172 ? 20.202 -35.587 35.002 1.00 65.06 172 PRO A O 1
ATOM 1362 N N . LEU A 1 173 ? 18.953 -35.123 33.193 1.00 64.62 173 LEU A N 1
ATOM 1363 C CA . LEU A 1 173 ? 17.708 -34.892 33.934 1.00 64.62 173 LEU A CA 1
ATOM 1364 C C . LEU A 1 173 ? 17.138 -36.188 34.521 1.00 64.62 173 LEU A C 1
ATOM 1366 O O . LEU A 1 173 ? 16.750 -36.206 35.689 1.00 64.62 173 LEU A O 1
ATOM 1370 N N . PHE A 1 174 ? 17.154 -37.291 33.764 1.00 69.19 174 PHE A N 1
ATOM 1371 C CA . PHE A 1 174 ? 16.767 -38.603 34.298 1.00 69.19 174 PHE A CA 1
ATOM 1372 C C . PHE A 1 174 ? 17.751 -39.116 35.352 1.00 69.19 174 PHE A C 1
ATOM 1374 O O . PHE A 1 174 ? 17.319 -39.658 36.370 1.00 69.19 174 PHE A O 1
ATOM 1381 N N . ALA A 1 175 ? 19.057 -38.908 35.161 1.00 70.62 175 ALA A N 1
ATOM 1382 C CA . ALA A 1 175 ? 20.065 -39.266 36.155 1.00 70.62 175 ALA A CA 1
ATOM 1383 C C . ALA A 1 175 ? 19.889 -38.464 37.456 1.00 70.62 175 ALA A C 1
ATOM 1385 O O . ALA A 1 175 ? 19.942 -39.037 38.545 1.00 70.62 175 ALA A O 1
ATOM 1386 N N . TRP A 1 176 ? 19.603 -37.162 37.358 1.00 75.00 176 TRP A N 1
ATOM 1387 C CA . TRP A 1 176 ? 19.322 -36.311 38.513 1.00 75.00 176 TRP A CA 1
ATOM 1388 C C . TRP A 1 176 ? 18.015 -36.702 39.223 1.00 75.00 176 TRP A C 1
ATOM 1390 O O . TRP A 1 176 ? 17.998 -36.808 40.451 1.00 75.00 176 TRP A O 1
ATOM 1400 N N . ALA A 1 177 ? 16.945 -37.005 38.481 1.00 75.19 177 ALA A N 1
ATOM 1401 C CA . ALA A 1 177 ? 15.674 -37.479 39.039 1.00 75.19 177 ALA A CA 1
ATOM 1402 C C . ALA A 1 177 ? 15.806 -38.852 39.733 1.00 75.19 177 ALA A C 1
ATOM 1404 O O . ALA A 1 177 ? 15.275 -39.063 40.824 1.00 75.19 177 ALA A O 1
ATOM 1405 N N . ALA A 1 178 ? 16.571 -39.781 39.151 1.00 74.38 178 ALA A N 1
ATOM 1406 C CA . ALA A 1 178 ? 16.854 -41.080 39.762 1.00 74.38 178 ALA A CA 1
ATOM 1407 C C . ALA A 1 178 ? 17.724 -40.946 41.025 1.00 74.38 178 ALA A C 1
ATOM 1409 O O . ALA A 1 178 ? 17.476 -41.617 42.032 1.00 74.38 178 ALA A O 1
ATOM 1410 N N . TYR A 1 179 ? 18.719 -40.055 41.001 1.00 75.56 179 TYR A N 1
ATOM 1411 C CA . TYR A 1 179 ? 19.588 -39.782 42.144 1.00 75.56 179 TYR A CA 1
ATOM 1412 C C . TYR A 1 179 ? 18.816 -39.164 43.318 1.00 75.56 179 TYR A C 1
ATOM 1414 O O . TYR A 1 179 ? 18.917 -39.654 44.447 1.00 75.56 179 TYR A O 1
ATOM 1422 N N . THR A 1 180 ? 18.001 -38.139 43.049 1.00 70.44 180 THR A N 1
ATOM 1423 C CA . THR A 1 180 ? 17.171 -37.455 44.056 1.00 70.44 180 THR A CA 1
ATOM 1424 C C . THR A 1 180 ? 16.080 -38.368 44.622 1.00 70.44 180 THR A C 1
ATOM 1426 O O . THR A 1 180 ? 15.899 -38.430 45.839 1.00 70.44 180 THR A O 1
ATOM 1429 N N . GLY A 1 181 ? 15.430 -39.185 43.787 1.00 70.19 181 GLY A N 1
ATOM 1430 C CA . GLY A 1 181 ? 14.472 -40.195 44.251 1.00 70.19 181 GLY A CA 1
ATOM 1431 C C . GLY A 1 181 ? 15.099 -41.248 45.177 1.00 70.19 181 GLY A C 1
ATOM 1432 O O . GLY A 1 181 ? 14.509 -41.628 46.193 1.00 70.19 181 GLY A O 1
ATOM 1433 N N . ARG A 1 182 ? 16.333 -41.687 44.886 1.00 65.44 182 ARG A N 1
ATOM 1434 C CA . ARG A 1 182 ? 17.060 -42.657 45.723 1.00 65.44 182 ARG A CA 1
ATOM 1435 C C . ARG A 1 182 ? 17.484 -42.070 47.072 1.00 65.44 182 ARG A C 1
ATOM 1437 O O . ARG A 1 182 ? 17.399 -42.764 48.086 1.00 65.44 182 ARG A O 1
ATOM 1444 N N . THR A 1 183 ? 17.907 -40.807 47.106 1.00 61.97 183 THR A N 1
ATOM 1445 C CA . THR A 1 183 ? 18.320 -40.137 48.353 1.00 61.97 183 THR A CA 1
ATOM 1446 C C . THR A 1 183 ? 17.137 -39.854 49.278 1.00 61.97 183 THR A C 1
ATOM 1448 O O . THR A 1 183 ? 17.259 -40.035 50.489 1.00 61.97 183 THR A O 1
ATOM 1451 N N . ILE A 1 184 ? 15.971 -39.499 48.732 1.00 58.97 184 ILE A N 1
ATOM 1452 C CA . ILE A 1 184 ? 14.750 -39.278 49.523 1.00 58.97 184 ILE A CA 1
ATOM 1453 C C . ILE A 1 184 ? 14.237 -40.598 50.128 1.00 58.97 184 ILE A C 1
ATOM 1455 O O . ILE A 1 184 ? 13.887 -40.643 51.309 1.00 58.97 184 ILE A O 1
ATOM 1459 N N . ARG A 1 185 ? 14.280 -41.708 49.377 1.00 54.09 185 ARG A N 1
ATOM 1460 C CA . ARG A 1 185 ? 13.842 -43.029 49.864 1.00 54.09 185 ARG A CA 1
ATOM 1461 C C . ARG A 1 185 ? 14.667 -43.544 51.050 1.00 54.09 185 ARG A C 1
ATOM 1463 O O . ARG A 1 185 ? 14.096 -44.106 51.980 1.00 54.09 185 ARG A O 1
ATOM 1470 N N . HIS A 1 186 ? 15.983 -43.331 51.052 1.00 56.72 186 HIS A N 1
ATOM 1471 C CA . HIS A 1 186 ? 16.846 -43.775 52.154 1.00 56.72 186 HIS A CA 1
ATOM 1472 C C . HIS A 1 186 ? 16.719 -42.927 53.427 1.00 56.72 186 HIS A C 1
ATOM 1474 O O . HIS A 1 186 ? 16.988 -43.441 54.508 1.00 56.72 186 HIS A O 1
ATOM 1480 N N . ARG A 1 187 ? 16.297 -41.659 53.322 1.00 52.72 187 ARG A N 1
ATOM 1481 C CA . ARG A 1 187 ? 16.145 -40.767 54.484 1.00 52.72 187 ARG A CA 1
ATOM 1482 C C . ARG A 1 187 ? 14.777 -40.844 55.163 1.00 52.72 187 ARG A C 1
ATOM 1484 O O . ARG A 1 187 ? 14.688 -40.478 56.327 1.00 52.72 187 ARG A O 1
ATOM 1491 N N . PHE A 1 188 ? 13.738 -41.305 54.460 1.00 53.44 188 PHE A N 1
ATOM 1492 C CA . PHE A 1 188 ? 12.357 -41.232 54.957 1.00 53.44 188 PHE A CA 1
ATOM 1493 C C . PHE A 1 188 ? 11.602 -42.569 55.045 1.00 53.44 188 PHE A C 1
ATOM 1495 O O . PHE A 1 188 ? 10.572 -42.606 55.708 1.00 53.44 188 PHE A O 1
ATOM 1502 N N . ILE A 1 189 ? 12.060 -43.660 54.407 1.00 55.16 189 ILE A N 1
ATOM 1503 C CA . ILE A 1 189 ? 11.239 -44.889 54.258 1.00 55.16 189 ILE A CA 1
ATOM 1504 C C . ILE A 1 189 ? 11.833 -46.132 54.960 1.00 55.16 189 ILE A C 1
ATOM 1506 O O . ILE A 1 189 ? 11.188 -47.175 55.005 1.00 55.16 189 ILE A O 1
ATOM 1510 N N . LEU A 1 190 ? 13.012 -46.048 55.587 1.00 46.72 190 LEU A N 1
ATOM 1511 C CA . LEU A 1 190 ? 13.489 -47.098 56.502 1.00 46.72 190 LEU A CA 1
ATOM 1512 C C . LEU A 1 190 ? 13.439 -46.586 57.949 1.00 46.72 190 LEU A C 1
ATOM 1514 O O . LEU A 1 190 ? 14.311 -45.808 58.337 1.00 46.72 190 LEU A O 1
ATOM 1518 N N . PRO A 1 191 ? 12.446 -46.996 58.759 1.00 46.78 191 PRO A N 1
ATOM 1519 C CA . PRO A 1 191 ? 12.438 -46.698 60.181 1.00 46.78 191 PRO A CA 1
ATOM 1520 C C . PRO A 1 191 ? 13.564 -47.483 60.855 1.00 46.78 191 PRO A C 1
ATOM 1522 O O . PRO A 1 191 ? 13.616 -48.712 60.773 1.00 46.78 191 PRO A O 1
ATOM 1525 N N . GLY A 1 192 ? 14.446 -46.772 61.556 1.00 51.72 192 GLY A N 1
ATOM 1526 C CA . GLY A 1 192 ? 15.263 -47.358 62.609 1.00 51.72 192 GLY A CA 1
ATOM 1527 C C . GLY A 1 192 ? 14.340 -47.894 63.698 1.00 51.72 192 GLY A C 1
ATOM 1528 O O . GLY A 1 192 ? 13.825 -47.138 64.517 1.00 51.72 192 GLY A O 1
ATOM 1529 N N . GLY A 1 193 ? 14.094 -49.202 63.675 1.00 45.94 193 GLY A N 1
ATOM 1530 C CA . GLY A 1 193 ? 13.406 -49.913 64.742 1.00 45.94 193 GLY A CA 1
ATOM 1531 C C . GLY A 1 193 ? 14.323 -50.064 65.951 1.00 45.94 193 GLY A C 1
ATOM 1532 O O . GLY A 1 193 ? 14.999 -51.078 66.087 1.00 45.94 193 GLY A O 1
ATOM 1533 N N . SER A 1 194 ? 14.334 -49.066 66.833 1.00 54.44 194 SER A N 1
ATOM 1534 C CA . SER A 1 194 ? 14.788 -49.218 68.215 1.00 54.44 194 SER A CA 1
ATOM 1535 C C . SER A 1 194 ? 13.641 -48.866 69.157 1.00 54.44 194 SER A C 1
ATOM 1537 O O . SER A 1 194 ? 13.380 -47.694 69.422 1.00 54.44 194 SER A O 1
ATOM 1539 N N . THR A 1 195 ? 12.970 -49.883 69.691 1.00 48.38 195 THR A N 1
ATOM 1540 C CA . THR A 1 195 ? 12.126 -49.735 70.879 1.00 48.38 195 THR A CA 1
ATOM 1541 C C . THR A 1 195 ? 12.502 -50.797 71.901 1.00 48.38 195 THR A C 1
ATOM 1543 O O . THR A 1 195 ? 12.347 -51.996 71.672 1.00 48.38 195 THR A O 1
ATOM 1546 N N . HIS A 1 196 ? 13.032 -50.279 73.006 1.00 43.34 196 HIS A N 1
ATOM 1547 C CA . HIS A 1 196 ? 13.227 -50.859 74.328 1.00 43.34 196 HIS A CA 1
ATOM 1548 C C . HIS A 1 196 ? 12.215 -51.955 74.708 1.00 43.34 196 HIS A C 1
ATOM 1550 O O . HIS A 1 196 ? 11.005 -51.745 74.634 1.00 43.34 196 HIS A O 1
ATOM 1556 N N . LYS A 1 197 ? 12.724 -53.080 75.225 1.00 47.41 197 LYS A N 1
ATOM 1557 C CA . LYS A 1 197 ? 12.039 -53.849 76.274 1.00 47.41 197 LYS A CA 1
ATOM 1558 C C . LYS A 1 197 ? 12.521 -53.313 77.631 1.00 47.41 197 LYS A C 1
ATOM 1560 O O . LYS A 1 197 ? 13.650 -52.819 77.709 1.00 47.41 197 LYS A O 1
ATOM 1565 N N . GLY A 1 198 ? 11.602 -53.295 78.598 1.00 50.94 198 GLY A N 1
ATOM 1566 C CA . GLY A 1 198 ? 11.779 -52.719 79.935 1.00 50.94 198 GLY A CA 1
ATOM 1567 C C . GLY A 1 198 ? 12.688 -53.508 80.859 1.00 50.94 198 GLY A C 1
ATOM 1568 O O . GLY A 1 198 ? 13.294 -54.501 80.399 1.00 50.94 198 GLY A O 1
#

Sequence (198 aa):
MGSWGTEIFDNDDALDVRGDFEEHLAEGATPEEATARIRRDFGLADRSLHSRGAEDNDVWLGLAAVHHERGHSSPAVVARALAIVESREELERWFEEDRPARAAALAEFGRVLQGANPGVRPQRTPSFRASIEHLRRMPWWARLLVATLISVGLFLVLRAWVPSVFAVAMWPLFAWAAYTGRTIRHRFILPGGSTHKG

pLDDT: mean 78.91, std 16.58, range [43.34, 96.19]

Foldseek 3Di:
DPVFALALCSDPLLVVLLLQLLVCVVVVDDNVRSVVVLCVVQVVPDPPDRDPDLVCLSNLLSSCVLCLLQVHDDPVSLVSNLVLLPDPVNLVPDDPVNSVVNNVNSVVSNVSSVPDRDDNHRDPDPRPVSVCVVVVPDDPVVVVVVVVVVVVVVVVVVCVVCVPPVVPPVVVVVVVVVVVVVVVCVVPPDDPPDDDDD